Protein AF-A0A968SXQ4-F1 (afdb_monomer)

Radius of gyration: 28.43 Å; Cα contacts (8 Å, |Δi|>4): 219; chains: 1; bounding box: 57×90×74 Å

pLDDT: mean 72.19, std 20.99, range [29.75, 96.88]

Mean predicted aligned error: 17.37 Å

Solvent-accessible surface area (backbone atoms only — not comparable to full-atom values): 18140 Å² total; per-residue (Å²): 101,47,95,85,36,47,67,62,24,49,56,26,44,53,46,22,53,52,29,47,52,50,30,54,51,41,44,55,57,21,58,75,63,76,37,68,53,48,33,53,21,37,49,45,24,26,51,23,46,25,49,25,24,44,28,43,20,49,28,38,41,50,64,72,76,62,23,59,54,27,53,50,45,32,59,39,20,51,38,44,29,55,37,15,64,46,36,39,53,16,55,57,75,29,45,97,63,64,11,62,59,53,44,51,52,35,44,49,52,23,54,49,50,42,52,49,42,71,74,57,52,80,81,53,56,66,59,56,53,50,53,50,53,57,53,71,50,58,63,64,82,50,43,68,61,45,61,74,71,42,48,70,67,24,44,50,32,49,52,52,29,54,49,52,61,61,46,54,68,54,66,58,65,72,70,68,70,80,88,80,76,82,84,84,89,76,97,65,77,82,71,77,74,76,81,75,88,81,84,87,87,83,89,59,78,76,57,56,54,57,43,55,75,70,66,66,74,86,74,87,65,91,76,68,83,58,70,71,58,59,49,54,51,51,42,52,49,28,52,52,50,21,53,49,49,56,61,72,71,59,74,83,80,68,70,84,88,76,85,65,95,82,46,76,65,53,57,55,54,48,54,53,50,51,60,48,50,53,50,54,51,51,54,52,51,53,52,52,52,53,51,52,55,52,52,52,54,51,53,53,51,52,54,54,49,54,52,51,51,54,54,50,53,57,53,55,60,53,68,75,76,112

Foldseek 3Di:
DDPQLVVQLVVLVVQLVVLVVLLVVQCVLQVVVVDPLSNVLSNQQSVLSNQLSVLSNQLSVDDDPSNVVSVLSNLLSLLSNLLSLLSCCLRPQQNPHCSVVLSVVSVVLSVVLSVCCVPLPPPCVVVSLVSQLVNLCSVVVPLVSCCVRADPLLSVLSVVLSVCLVVLVVVVVVVPDPPPDDDDDDPDPVPVPPPPPPDDDDDDPPVVVVCVVSVDDPDDDSDDDDSVSVSSVSNSVSSSVSVVVRSVPDDDCPDPPPDDPDDPVVVVVVVVVVVVVVVVVVVVVVVVVVVVVVVVVVVVVVVVVVVVVVVVVVVVVVVVVD

Nearest PDB structures (foldseek):
  6yxh-assembly1_A  TM=5.611E-01  e=3.071E-02  Homo sapiens
  1jv7-assembly1_A  TM=5.352E-01  e=3.551E+00  Halobacterium salinarum
  6xl3-assembly1_A  TM=4.710E-01  e=3.714E+00  Mastigocladopsis repens
  6k6k-assembly1_A  TM=4.724E-01  e=5.315E+00  Mastigocladopsis repens

Secondary structure (DSSP, 8-state):
--TTTHHHHHHHHHHHHHHHHHHHHHHHHHHHTT-HHHHHHHHHHHHHHHHHHHHHHHHHH--THHHHHHHHHHHHHHHHHHHHHHHHIIIIISTTTTHHHHHHHHHHHHHHHHHHHHHHGGGGHHHHHHHHHHHHTGGGGGHHHHHHHS-HHHHHHHHHHHHHHHHHHHHHHTS-----------TTSSSTTSSS--S---S-HHHHHHHHHTT-----------HHHHHHHHHHHHHHHHHHHHHHT--------SS-TT-HHHHHHHHHHHHHHHHHHHHHHHHHHHHHHHHHHHHHHHHHHHHHHHHHHHHHHHHT--

Sequence (322 aa):
MIRGERLNSITHLVGASLALAGLVLLIAFSALSADGWKLGSALTYGIALVLMFLFSTLYHSFRGLTKAVFHRLDHIGIYLLIAGTYTPYCLVVLRDGSGPWIFSIVWAFAIFGITFKSIFGPRYNFVSTATYVASGWLIVFDLQTLQSRLEPLGFALLLLGGALYTMAPCSISGSDSPETTPSGISSSWQQRRLTSSRSCSSSYPELDRILESDGFMIRNKPHLENPRSSFALATGLAGCLALAACEMERPNQVGTEAELGDSPIAEETEDLREAMNDRNAQEIEEMRASAQETEEKLANLRERLARAEAASRTTSCKNVKS

Structure (mmCIF, N/CA/C/O backbone):
data_AF-A0A968SXQ4-F1
#
_entry.id   AF-A0A968SXQ4-F1
#
loop_
_atom_site.group_PDB
_atom_site.id
_atom_site.type_symbol
_atom_site.label_atom_id
_atom_site.label_alt_id
_atom_site.label_comp_id
_atom_site.label_asym_id
_atom_site.label_entity_id
_atom_site.label_seq_id
_atom_site.pdbx_PDB_ins_code
_atom_site.Cartn_x
_atom_site.Cartn_y
_atom_site.Cartn_z
_atom_site.occupancy
_atom_site.B_iso_or_equiv
_atom_site.auth_seq_id
_atom_site.auth_comp_id
_atom_site.auth_asym_id
_atom_site.auth_atom_id
_atom_site.pdbx_PDB_model_num
ATOM 1 N N . MET A 1 1 ? -18.078 -2.106 19.225 1.00 51.59 1 MET A N 1
ATOM 2 C CA . MET A 1 1 ? -18.605 -1.154 18.218 1.00 51.59 1 MET A CA 1
ATOM 3 C C . MET A 1 1 ? -19.407 -0.012 18.859 1.00 51.59 1 MET A C 1
ATOM 5 O O . MET A 1 1 ? -20.411 -0.254 19.529 1.00 51.59 1 MET A O 1
ATOM 9 N N . ILE A 1 2 ? -18.947 1.235 18.716 1.00 57.25 2 ILE A N 1
ATOM 10 C CA . ILE A 1 2 ? -19.630 2.455 19.200 1.00 57.25 2 ILE A CA 1
ATOM 11 C C . ILE A 1 2 ? -20.760 2.824 18.223 1.00 57.25 2 ILE A C 1
ATOM 13 O O . ILE A 1 2 ? -20.600 2.662 17.020 1.00 57.25 2 ILE A O 1
ATOM 17 N N . ARG A 1 3 ? -21.913 3.300 18.718 1.00 49.78 3 ARG A N 1
ATOM 18 C CA . ARG A 1 3 ? -23.128 3.546 17.906 1.00 49.78 3 ARG A CA 1
ATOM 19 C C . ARG A 1 3 ? -22.930 4.593 16.786 1.00 49.78 3 ARG A C 1
ATOM 21 O O . ARG A 1 3 ? -23.682 4.545 15.825 1.00 49.78 3 ARG A O 1
ATOM 28 N N . GLY A 1 4 ? -21.902 5.447 16.878 1.00 59.47 4 GLY A N 1
ATOM 29 C CA . GLY A 1 4 ? -21.510 6.433 15.855 1.00 59.47 4 GLY A CA 1
ATOM 30 C C . GLY A 1 4 ? -20.281 6.077 14.998 1.00 59.47 4 GLY A C 1
ATOM 31 O O . GLY A 1 4 ? -20.023 6.769 14.029 1.00 59.47 4 GLY A O 1
ATOM 32 N N . GLU A 1 5 ? -19.543 5.000 15.301 1.00 63.06 5 GLU A N 1
ATOM 33 C CA . GLU A 1 5 ? -18.359 4.567 14.515 1.00 63.06 5 GLU A CA 1
ATOM 34 C C . GLU A 1 5 ? -18.652 3.322 13.655 1.00 63.06 5 GLU A C 1
ATOM 36 O O . GLU A 1 5 ? -17.750 2.729 13.063 1.00 63.06 5 GLU A O 1
ATOM 41 N N . ARG A 1 6 ? -19.920 2.887 13.601 1.00 67.31 6 ARG A N 1
ATOM 42 C CA . ARG A 1 6 ? -20.321 1.651 12.911 1.00 67.31 6 ARG A CA 1
ATOM 43 C C . ARG A 1 6 ? -20.080 1.725 11.411 1.00 67.31 6 ARG A C 1
ATOM 45 O O . ARG A 1 6 ? -19.537 0.781 10.858 1.00 67.31 6 ARG A O 1
ATOM 52 N N . LEU A 1 7 ? -20.458 2.837 10.780 1.00 69.50 7 LEU A N 1
ATOM 53 C CA . LEU A 1 7 ? -20.288 3.015 9.339 1.00 69.50 7 LEU A CA 1
ATOM 54 C C . LEU A 1 7 ? -18.806 2.997 8.960 1.00 69.50 7 LEU A C 1
ATOM 56 O O . LEU A 1 7 ? -18.439 2.211 8.099 1.00 69.50 7 LEU A O 1
ATOM 60 N N . ASN A 1 8 ? -17.953 3.723 9.694 1.00 70.69 8 ASN A N 1
ATOM 61 C CA . ASN A 1 8 ? -16.502 3.682 9.482 1.00 70.69 8 ASN A CA 1
ATOM 62 C C . ASN A 1 8 ? -15.930 2.271 9.682 1.00 70.69 8 ASN A C 1
ATOM 64 O O . ASN A 1 8 ? -15.178 1.770 8.858 1.00 70.69 8 ASN A O 1
ATOM 68 N N . SER A 1 9 ? -16.322 1.578 10.755 1.00 72.75 9 SER A N 1
ATOM 69 C CA . SER A 1 9 ? -15.846 0.205 10.989 1.00 72.75 9 SER A CA 1
ATOM 70 C C . SER A 1 9 ? -16.237 -0.740 9.847 1.00 72.75 9 SER A C 1
ATOM 72 O O . SER A 1 9 ? -15.447 -1.594 9.465 1.00 72.75 9 SER A O 1
ATOM 74 N N . ILE A 1 10 ? -17.452 -0.597 9.304 1.00 75.62 10 ILE A N 1
ATOM 75 C CA . ILE A 1 10 ? -17.960 -1.440 8.216 1.00 75.62 10 ILE A CA 1
ATOM 76 C C . ILE A 1 10 ? -17.243 -1.118 6.903 1.00 75.62 10 ILE A C 1
ATOM 78 O O . ILE A 1 10 ? -16.809 -2.047 6.228 1.00 75.62 10 ILE A O 1
ATOM 82 N N . THR A 1 11 ? -17.078 0.159 6.544 1.00 73.75 11 THR A N 1
ATOM 83 C CA . THR A 1 11 ? -16.385 0.546 5.303 1.00 73.75 11 THR A CA 1
ATOM 84 C C . THR A 1 11 ? -14.935 0.071 5.308 1.00 73.75 11 THR A C 1
ATOM 86 O O . THR A 1 11 ? -14.479 -0.505 4.322 1.00 73.75 11 THR A O 1
ATOM 89 N N . HIS A 1 12 ? -14.234 0.211 6.435 1.00 76.12 12 HIS A N 1
ATOM 90 C CA . HIS A 1 12 ? -12.868 -0.289 6.575 1.00 76.12 12 HIS A CA 1
ATOM 91 C C . HIS A 1 12 ? -12.790 -1.820 6.600 1.00 76.12 12 HIS A C 1
ATOM 93 O O . HIS A 1 12 ? -11.868 -2.374 6.009 1.00 76.12 12 HIS A O 1
ATOM 99 N N . LEU A 1 13 ? -13.760 -2.520 7.200 1.00 82.94 13 LEU A N 1
ATOM 100 C CA . LEU A 1 13 ? -13.795 -3.988 7.196 1.00 82.94 13 LEU A CA 1
ATOM 101 C C . LEU A 1 13 ? -14.044 -4.553 5.790 1.00 82.94 13 LEU A C 1
ATOM 103 O O . LEU A 1 13 ? -13.410 -5.531 5.387 1.00 82.94 13 LEU A O 1
ATOM 107 N N . VAL A 1 14 ? -14.952 -3.931 5.032 1.00 82.06 14 VAL A N 1
ATOM 108 C CA . VAL A 1 14 ? -15.172 -4.265 3.618 1.00 82.06 14 VAL A CA 1
ATOM 109 C C . VAL A 1 14 ? -13.895 -3.993 2.823 1.00 82.06 14 VAL A C 1
ATOM 111 O O . VAL A 1 14 ? -13.454 -4.863 2.075 1.00 82.06 14 VAL A O 1
ATOM 114 N N . GLY A 1 15 ? -13.244 -2.849 3.060 1.00 79.56 15 GLY A N 1
ATOM 115 C CA . GLY A 1 15 ? -11.934 -2.528 2.490 1.00 79.56 15 GLY A CA 1
ATOM 116 C C . GLY A 1 15 ? -10.863 -3.577 2.811 1.00 79.56 15 GLY A C 1
ATOM 117 O O . GLY A 1 15 ? -10.171 -4.025 1.906 1.00 79.56 15 GLY A O 1
ATOM 118 N N . ALA A 1 16 ? -10.774 -4.044 4.061 1.00 84.56 16 ALA A N 1
ATOM 119 C CA . ALA A 1 16 ? -9.832 -5.088 4.478 1.00 84.56 16 ALA A CA 1
ATOM 120 C C . ALA A 1 16 ? -10.088 -6.417 3.756 1.00 84.56 16 ALA A C 1
ATOM 122 O O . ALA A 1 16 ? -9.149 -7.088 3.333 1.00 84.56 16 ALA A O 1
ATOM 123 N N . SER A 1 17 ? -11.361 -6.782 3.595 1.00 87.50 17 SER A N 1
ATOM 124 C CA . SER A 1 17 ? -11.764 -8.021 2.922 1.00 87.50 17 SER A CA 1
ATOM 125 C C . SER A 1 17 ? -11.421 -7.979 1.430 1.00 87.50 17 SER A C 1
ATOM 127 O O . SER A 1 17 ? -10.857 -8.933 0.896 1.00 87.50 17 SER A O 1
ATOM 129 N N . LEU A 1 18 ? -11.697 -6.849 0.769 1.00 84.44 18 LEU A N 1
ATOM 130 C CA . LEU A 1 18 ? -11.321 -6.616 -0.627 1.00 84.44 18 LEU A CA 1
ATOM 131 C C . LEU A 1 18 ? -9.799 -6.565 -0.807 1.00 84.44 18 LEU A C 1
ATOM 133 O O . LEU A 1 18 ? -9.284 -7.154 -1.751 1.00 84.44 18 LEU A O 1
ATOM 137 N N . ALA A 1 19 ? -9.073 -5.922 0.111 1.00 85.88 19 ALA A N 1
ATOM 138 C CA . ALA A 1 19 ? -7.613 -5.877 0.094 1.00 85.88 19 ALA A CA 1
ATOM 139 C C . ALA A 1 19 ? -6.998 -7.276 0.236 1.00 85.88 19 ALA A C 1
ATOM 141 O O . ALA A 1 19 ? -6.031 -7.590 -0.451 1.00 85.88 19 ALA A O 1
ATOM 142 N N . LEU A 1 20 ? -7.577 -8.134 1.082 1.00 91.44 20 LEU A N 1
ATOM 143 C CA . LEU A 1 20 ? -7.122 -9.513 1.240 1.00 91.44 20 LEU A CA 1
ATOM 144 C C . LEU A 1 20 ? -7.359 -10.330 -0.035 1.00 91.44 20 LEU A C 1
ATOM 146 O O . LEU A 1 20 ? -6.459 -11.037 -0.478 1.00 91.44 20 LEU A O 1
ATOM 150 N N . ALA A 1 21 ? -8.535 -10.195 -0.654 1.00 90.06 21 ALA A N 1
ATOM 151 C CA . ALA A 1 21 ? -8.814 -10.826 -1.942 1.00 90.06 21 ALA A CA 1
ATOM 152 C C . ALA A 1 21 ? -7.848 -10.331 -3.036 1.00 90.06 21 ALA A C 1
ATOM 154 O O . ALA A 1 21 ? -7.274 -11.139 -3.761 1.00 90.06 21 ALA A O 1
ATOM 155 N N . GLY A 1 22 ? -7.607 -9.017 -3.105 1.00 84.94 22 GLY A N 1
ATOM 156 C CA . GLY A 1 22 ? -6.645 -8.412 -4.027 1.00 84.94 22 GLY A CA 1
ATOM 157 C C . GLY A 1 22 ? -5.212 -8.904 -3.809 1.00 84.94 22 GLY A C 1
ATOM 158 O O . GLY A 1 22 ? -4.529 -9.218 -4.778 1.00 84.94 22 GLY A O 1
ATOM 159 N N . LEU A 1 23 ? -4.770 -9.048 -2.554 1.00 89.94 23 LEU A N 1
ATOM 160 C CA . LEU A 1 23 ? -3.461 -9.618 -2.217 1.00 89.94 23 LEU A CA 1
ATOM 161 C C . LEU A 1 23 ? -3.334 -11.062 -2.718 1.00 89.94 23 LEU A C 1
ATOM 163 O O . LEU A 1 23 ? -2.326 -11.399 -3.330 1.00 89.94 23 LEU A O 1
ATOM 167 N N . VAL A 1 24 ? -4.349 -11.905 -2.501 1.00 92.00 24 VAL A N 1
ATOM 168 C CA . VAL A 1 24 ? -4.339 -13.296 -2.987 1.00 92.00 24 VAL A CA 1
ATOM 169 C C . VAL A 1 24 ? -4.238 -13.344 -4.513 1.00 92.00 24 VAL A C 1
ATOM 171 O O . VAL A 1 24 ? -3.428 -14.103 -5.042 1.00 92.00 24 VAL A O 1
ATOM 174 N N . LEU A 1 25 ? -5.003 -12.506 -5.219 1.00 88.62 25 LEU A N 1
ATOM 175 C CA . LEU A 1 25 ? -4.938 -12.416 -6.680 1.00 88.62 25 LEU A CA 1
ATOM 176 C C . LEU A 1 25 ? -3.560 -11.947 -7.162 1.00 88.62 25 LEU A C 1
ATOM 178 O O . LEU A 1 25 ? -2.980 -12.566 -8.050 1.00 88.62 25 LEU A O 1
ATOM 182 N N . LEU A 1 26 ? -3.004 -10.899 -6.549 1.00 85.56 26 LEU A N 1
ATOM 183 C CA . LEU A 1 26 ? -1.675 -10.390 -6.887 1.00 85.56 26 LEU A CA 1
ATOM 184 C C . LEU A 1 26 ? -0.581 -11.440 -6.660 1.00 85.56 26 LEU A C 1
ATOM 186 O O . LEU A 1 26 ? 0.306 -11.568 -7.501 1.00 85.56 26 LEU A O 1
ATOM 190 N N . ILE A 1 27 ? -0.647 -12.207 -5.565 1.00 89.31 27 ILE A N 1
ATOM 191 C CA . ILE A 1 27 ? 0.279 -13.320 -5.310 1.00 89.31 27 ILE A CA 1
ATOM 192 C C . ILE A 1 27 ? 0.145 -14.375 -6.406 1.00 89.31 27 ILE A C 1
ATOM 194 O O . ILE A 1 27 ? 1.160 -14.792 -6.952 1.00 89.31 27 ILE A O 1
ATOM 198 N N . ALA A 1 28 ? -1.080 -14.784 -6.748 1.00 88.06 28 ALA A N 1
ATOM 199 C CA . ALA A 1 28 ? -1.313 -15.803 -7.766 1.00 88.06 28 ALA A CA 1
ATOM 200 C C . ALA A 1 28 ? -0.728 -15.387 -9.127 1.00 88.06 28 ALA A C 1
ATOM 202 O O . ALA A 1 28 ? 0.066 -16.129 -9.699 1.00 88.06 28 ALA A O 1
ATOM 203 N N . PHE A 1 29 ? -1.032 -14.178 -9.610 1.00 83.12 29 PHE A N 1
ATOM 204 C CA . PHE A 1 29 ? -0.497 -13.684 -10.886 1.00 83.12 29 PHE A CA 1
ATOM 205 C C . PHE A 1 29 ? 1.022 -13.462 -10.858 1.00 83.12 29 PHE A C 1
ATOM 207 O O . PHE A 1 29 ? 1.721 -13.780 -11.823 1.00 83.12 29 PHE A O 1
ATOM 214 N N . SER A 1 30 ? 1.559 -12.972 -9.739 1.00 84.31 30 SER A N 1
ATOM 215 C CA . SER A 1 30 ? 3.006 -12.775 -9.597 1.00 84.31 30 SER A CA 1
ATOM 216 C C . SER A 1 30 ? 3.762 -14.102 -9.548 1.00 84.31 30 SER A C 1
ATOM 218 O O . SER A 1 30 ? 4.833 -14.209 -10.137 1.00 84.31 30 SER A O 1
ATOM 220 N N . ALA A 1 31 ? 3.200 -15.121 -8.891 1.00 83.88 31 ALA A N 1
ATOM 221 C CA . ALA A 1 31 ? 3.779 -16.461 -8.836 1.00 83.88 31 ALA A CA 1
ATOM 222 C C . ALA A 1 31 ? 3.801 -17.124 -10.221 1.00 83.88 31 ALA A C 1
ATOM 224 O O . ALA A 1 31 ? 4.800 -17.738 -10.584 1.00 83.88 31 ALA A O 1
ATOM 225 N N . LEU A 1 32 ? 2.752 -16.929 -11.029 1.00 84.94 32 LEU A N 1
ATOM 226 C CA . LEU A 1 32 ? 2.705 -17.411 -12.415 1.00 84.94 32 LEU A CA 1
ATOM 227 C C . LEU A 1 32 ? 3.749 -16.742 -13.322 1.00 84.94 32 LEU A C 1
ATOM 229 O O . LEU A 1 32 ? 4.172 -17.337 -14.306 1.00 84.94 32 LEU A O 1
ATOM 233 N N . SER A 1 33 ? 4.183 -15.523 -12.992 1.00 78.94 33 SER A N 1
ATOM 234 C CA . SER A 1 33 ? 5.215 -14.806 -13.752 1.00 78.94 33 SER A CA 1
ATOM 235 C C . SER A 1 33 ? 6.644 -15.313 -13.499 1.00 78.94 33 SER A C 1
ATOM 237 O O . SER A 1 33 ? 7.552 -14.850 -14.183 1.00 78.94 33 SER A O 1
ATOM 239 N N . ALA A 1 34 ? 6.864 -16.179 -12.497 1.00 81.19 34 ALA A N 1
ATOM 240 C CA . ALA A 1 34 ? 8.186 -16.647 -12.050 1.00 81.19 34 ALA A CA 1
ATOM 241 C C . ALA A 1 34 ? 9.221 -15.525 -11.770 1.00 81.19 34 ALA A C 1
ATOM 243 O O . ALA A 1 34 ? 10.428 -15.752 -11.816 1.00 81.19 34 ALA A O 1
ATOM 244 N N . ASP A 1 35 ? 8.759 -14.310 -11.448 1.00 84.19 35 ASP A N 1
ATOM 245 C CA . ASP A 1 35 ? 9.610 -13.147 -11.169 1.00 84.19 35 ASP A CA 1
ATOM 246 C C . ASP A 1 35 ? 9.543 -12.776 -9.679 1.00 84.19 35 ASP A C 1
ATOM 248 O O . ASP A 1 35 ? 8.528 -12.279 -9.174 1.00 84.19 35 ASP A O 1
ATOM 252 N N . GLY A 1 36 ? 10.654 -12.991 -8.968 1.00 89.19 36 GLY A N 1
ATOM 253 C CA . GLY A 1 36 ? 10.775 -12.689 -7.541 1.00 89.19 36 GLY A CA 1
ATOM 254 C C . GLY A 1 36 ? 10.568 -11.209 -7.198 1.00 89.19 36 GLY A C 1
ATOM 255 O O . GLY A 1 36 ? 10.060 -10.904 -6.117 1.00 89.19 36 GLY A O 1
ATOM 256 N N . TRP A 1 37 ? 10.881 -10.281 -8.111 1.00 89.69 37 TRP A N 1
ATOM 257 C CA . TRP A 1 37 ? 10.653 -8.848 -7.898 1.00 89.69 37 TRP A CA 1
ATOM 258 C C . TRP A 1 37 ? 9.171 -8.501 -7.941 1.00 89.69 37 TRP A C 1
ATOM 260 O O . TRP A 1 37 ? 8.695 -7.733 -7.096 1.00 89.69 37 TRP A O 1
ATOM 270 N N . LYS A 1 38 ? 8.426 -9.097 -8.882 1.00 87.94 38 LYS A N 1
ATOM 271 C CA . LYS A 1 38 ? 6.967 -8.957 -8.938 1.00 87.94 38 LYS A CA 1
ATOM 272 C C . LYS A 1 38 ? 6.325 -9.516 -7.674 1.00 87.94 38 LYS A C 1
ATOM 274 O O . LYS A 1 38 ? 5.544 -8.813 -7.036 1.00 87.94 38 LYS A O 1
ATOM 279 N N . LEU A 1 39 ? 6.713 -10.726 -7.261 1.00 90.75 39 LEU A N 1
ATOM 280 C CA . LEU A 1 39 ? 6.172 -11.365 -6.060 1.00 90.75 39 LEU A CA 1
ATOM 281 C C . LEU A 1 39 ? 6.474 -10.555 -4.792 1.00 90.75 39 LEU A C 1
ATOM 283 O O . LEU A 1 39 ? 5.564 -10.268 -4.013 1.00 90.75 39 LEU A O 1
ATOM 287 N N . GLY A 1 40 ? 7.726 -10.133 -4.599 1.00 92.94 40 GLY A N 1
ATOM 288 C CA . GLY A 1 40 ? 8.120 -9.318 -3.449 1.00 92.94 40 GLY A CA 1
ATOM 289 C C . GLY A 1 40 ? 7.377 -7.981 -3.396 1.00 92.94 40 GLY A C 1
ATOM 290 O O . GLY A 1 40 ? 6.914 -7.558 -2.332 1.00 92.94 40 GLY A O 1
ATOM 291 N N . SER A 1 41 ? 7.186 -7.343 -4.551 1.00 91.81 41 SER A N 1
ATOM 292 C CA . SER A 1 41 ? 6.445 -6.084 -4.653 1.00 91.81 41 SER A CA 1
ATOM 293 C C . SER A 1 41 ? 4.953 -6.253 -4.376 1.00 91.81 41 SER A C 1
ATOM 295 O O . SER A 1 41 ? 4.377 -5.459 -3.630 1.00 91.81 41 SER A O 1
ATOM 297 N N . ALA A 1 42 ? 4.338 -7.305 -4.923 1.00 89.25 42 ALA A N 1
ATOM 298 C CA . ALA A 1 42 ? 2.942 -7.664 -4.693 1.00 89.25 42 ALA A CA 1
ATOM 299 C C . ALA A 1 42 ? 2.659 -7.947 -3.212 1.00 89.25 42 ALA A C 1
ATOM 301 O O . ALA A 1 42 ? 1.700 -7.409 -2.653 1.00 89.25 42 ALA A O 1
ATOM 302 N N . LEU A 1 43 ? 3.522 -8.735 -2.561 1.00 94.44 43 LEU A N 1
ATOM 303 C CA . LEU A 1 43 ? 3.433 -9.023 -1.129 1.00 94.44 43 LEU A CA 1
ATOM 304 C C . LEU A 1 43 ? 3.539 -7.744 -0.302 1.00 94.44 43 LEU A C 1
ATOM 306 O O . LEU A 1 43 ? 2.691 -7.487 0.549 1.00 94.44 43 LEU A O 1
ATOM 310 N N . THR A 1 44 ? 4.547 -6.917 -0.581 1.00 95.56 44 THR A N 1
ATOM 311 C CA . THR A 1 44 ? 4.785 -5.669 0.154 1.00 95.56 44 THR A CA 1
ATOM 312 C C . THR A 1 44 ? 3.586 -4.727 0.057 1.00 95.56 44 THR A C 1
ATOM 314 O O . THR A 1 44 ? 3.093 -4.243 1.078 1.00 95.56 44 THR A O 1
ATOM 317 N N . TYR A 1 45 ? 3.076 -4.504 -1.157 1.00 92.25 45 TYR A N 1
ATOM 318 C CA . TYR A 1 45 ? 1.915 -3.652 -1.386 1.00 92.25 45 TYR A CA 1
ATOM 319 C C . TYR A 1 45 ? 0.648 -4.212 -0.726 1.00 92.25 45 TYR A C 1
ATOM 321 O O . TYR A 1 45 ? -0.008 -3.514 0.052 1.00 92.25 45 TYR A O 1
ATOM 329 N N . GLY A 1 46 ? 0.308 -5.475 -0.997 1.00 90.25 46 GLY A N 1
ATOM 330 C CA . GLY A 1 46 ? -0.948 -6.046 -0.523 1.00 90.25 46 GLY A CA 1
ATOM 331 C C . GLY A 1 46 ? -0.973 -6.256 0.994 1.00 90.25 46 GLY A C 1
ATOM 332 O O . GLY A 1 46 ? -1.994 -5.978 1.621 1.00 90.25 46 GLY A O 1
ATOM 333 N N . ILE A 1 47 ? 0.147 -6.640 1.624 1.00 94.94 47 ILE A N 1
ATOM 334 C CA . ILE A 1 47 ? 0.241 -6.720 3.092 1.00 94.94 47 ILE A CA 1
ATOM 335 C C . ILE A 1 47 ? 0.062 -5.330 3.711 1.00 94.94 47 ILE A C 1
ATOM 337 O O . ILE A 1 47 ? -0.708 -5.188 4.662 1.00 94.94 47 ILE A O 1
ATOM 341 N N . ALA A 1 48 ? 0.717 -4.295 3.173 1.00 93.31 48 ALA A N 1
ATOM 342 C CA . ALA A 1 48 ? 0.559 -2.931 3.674 1.00 93.31 48 ALA A CA 1
ATOM 343 C C . ALA A 1 48 ? -0.900 -2.447 3.576 1.00 93.31 48 ALA A C 1
ATOM 345 O O . ALA A 1 48 ? -1.420 -1.857 4.526 1.00 93.31 48 ALA A O 1
ATOM 346 N N . LEU A 1 49 ? -1.581 -2.752 2.466 1.00 89.56 49 LEU A N 1
ATOM 347 C CA . LEU A 1 49 ? -2.988 -2.411 2.255 1.00 89.56 49 LEU A CA 1
ATOM 348 C C . LEU A 1 49 ? -3.918 -3.134 3.240 1.00 89.56 49 LEU A C 1
ATOM 350 O O . LEU A 1 49 ? -4.763 -2.493 3.869 1.00 89.56 49 LEU A O 1
ATOM 354 N N . VAL A 1 50 ? -3.736 -4.447 3.425 1.00 91.75 50 VAL A N 1
ATOM 355 C CA . VAL A 1 50 ? -4.507 -5.242 4.395 1.00 91.75 50 VAL A CA 1
ATOM 356 C C . VAL A 1 50 ? -4.297 -4.719 5.814 1.00 91.75 50 VAL A C 1
ATOM 358 O O . VAL A 1 50 ? -5.273 -4.502 6.532 1.00 91.75 50 VAL A O 1
ATOM 361 N N . LEU A 1 51 ? -3.046 -4.477 6.220 1.00 91.19 51 LEU A N 1
ATOM 362 C CA . LEU A 1 51 ? -2.728 -3.973 7.557 1.00 91.19 51 LEU A CA 1
ATOM 363 C C . LEU A 1 51 ? -3.338 -2.594 7.812 1.00 91.19 51 LEU A C 1
ATOM 365 O O . LEU A 1 51 ? -3.889 -2.380 8.888 1.00 91.19 51 LEU A O 1
ATOM 369 N N . MET A 1 52 ? -3.298 -1.684 6.833 1.00 89.62 52 MET A N 1
ATOM 370 C CA . MET A 1 52 ? -3.903 -0.354 6.957 1.00 89.62 52 MET A CA 1
ATOM 371 C C . MET A 1 52 ? -5.404 -0.458 7.262 1.00 89.62 52 MET A C 1
ATOM 373 O O . MET A 1 52 ? -5.871 0.068 8.276 1.00 89.62 52 MET A O 1
ATOM 377 N N . PHE A 1 53 ? -6.156 -1.213 6.452 1.00 85.19 53 PHE A N 1
ATOM 378 C CA . PHE A 1 53 ? -7.593 -1.387 6.678 1.00 85.19 53 PHE A CA 1
ATOM 379 C C . PHE A 1 53 ? -7.911 -2.164 7.956 1.00 85.19 53 PHE A C 1
ATOM 381 O O . PHE A 1 53 ? -8.885 -1.848 8.648 1.00 85.19 53 PHE A O 1
ATOM 388 N N . LEU A 1 54 ? -7.091 -3.158 8.300 1.00 88.06 54 LEU A N 1
ATOM 389 C CA . LEU A 1 54 ? -7.252 -3.929 9.524 1.00 88.06 54 LEU A CA 1
ATOM 390 C C . LEU A 1 54 ? -7.053 -3.046 10.760 1.00 88.06 54 LEU A C 1
ATOM 392 O O . LEU A 1 54 ? -7.914 -3.032 11.638 1.00 88.06 54 LEU A O 1
ATOM 396 N N . PHE A 1 55 ? -5.971 -2.268 10.826 1.00 88.25 55 PHE A N 1
ATOM 397 C CA . PHE A 1 55 ? -5.716 -1.359 11.946 1.00 88.25 55 PHE A CA 1
ATOM 398 C C . PHE A 1 55 ? -6.828 -0.322 12.098 1.00 88.25 55 PHE A C 1
ATOM 400 O O . PHE A 1 55 ? -7.284 -0.096 13.222 1.00 88.25 55 PHE A O 1
ATOM 407 N N . SER A 1 56 ? -7.339 0.210 10.988 1.00 83.50 56 SER A N 1
ATOM 408 C CA . SER A 1 56 ? -8.462 1.150 11.003 1.00 83.50 56 SER A CA 1
ATOM 409 C C . SER A 1 56 ? -9.757 0.522 11.519 1.00 83.50 56 SER A C 1
ATOM 411 O O . SER A 1 56 ? -10.444 1.069 12.389 1.00 83.50 56 SER A O 1
ATOM 413 N N . THR A 1 57 ? -10.050 -0.701 11.070 1.00 82.62 57 THR A N 1
ATOM 414 C CA . THR A 1 57 ? -11.205 -1.473 11.542 1.00 82.62 57 THR A CA 1
ATOM 415 C C . THR A 1 57 ? -11.114 -1.742 13.044 1.00 82.62 57 THR A C 1
ATOM 417 O O . THR A 1 57 ? -12.090 -1.549 13.776 1.00 82.62 57 THR A O 1
ATOM 420 N N . LEU A 1 58 ? -9.943 -2.165 13.531 1.00 84.50 58 LEU A N 1
ATOM 421 C CA . LEU A 1 58 ? -9.721 -2.467 14.946 1.00 84.50 58 LEU A CA 1
ATOM 422 C C . LEU A 1 58 ? -9.791 -1.196 15.805 1.00 84.50 58 LEU A C 1
ATOM 424 O O . LEU A 1 58 ? -10.418 -1.216 16.869 1.00 84.50 58 LEU A O 1
ATOM 428 N N . TYR A 1 59 ? -9.249 -0.074 15.324 1.00 80.81 59 TYR A N 1
ATOM 429 C CA . TYR A 1 59 ? -9.327 1.224 15.998 1.00 80.81 59 TYR A CA 1
ATOM 430 C C . TYR A 1 59 ? -10.775 1.665 16.265 1.00 80.81 59 TYR A C 1
ATOM 432 O O . TYR A 1 59 ? -11.100 2.071 17.386 1.00 80.81 59 TYR A O 1
ATOM 440 N N . HIS A 1 60 ? -11.660 1.525 15.277 1.00 78.44 60 HIS A N 1
ATOM 441 C CA . HIS A 1 60 ? -13.079 1.876 15.415 1.00 78.44 60 HIS A CA 1
ATOM 442 C C . HIS A 1 60 ? -13.929 0.794 16.116 1.00 78.44 60 HIS A C 1
ATOM 444 O O . HIS A 1 60 ? -15.054 1.042 16.571 1.00 78.44 60 HIS A O 1
ATOM 450 N N . SER A 1 61 ? -13.389 -0.417 16.268 1.00 77.25 61 SER A N 1
ATOM 451 C CA . SER A 1 61 ? -14.088 -1.535 16.907 1.00 77.25 61 SER A CA 1
ATOM 452 C C . SER A 1 61 ? -13.882 -1.598 18.424 1.00 77.25 61 SER A C 1
ATOM 454 O O . SER A 1 61 ? -14.844 -1.902 19.153 1.00 77.25 61 SER A O 1
ATOM 456 N N . PHE A 1 62 ? -12.667 -1.293 18.900 1.00 79.62 62 PHE A N 1
ATOM 457 C CA . PHE A 1 62 ? -12.252 -1.418 20.304 1.00 79.62 62 PHE A CA 1
ATOM 458 C C . PHE A 1 62 ? -12.529 -0.173 21.172 1.00 79.62 62 PHE A C 1
ATOM 460 O O . PHE A 1 62 ? -12.884 0.904 20.696 1.00 79.62 62 PHE A O 1
ATOM 467 N N . ARG A 1 63 ? -12.409 -0.340 22.498 1.00 76.94 63 ARG A N 1
ATOM 468 C CA . ARG A 1 63 ? -12.615 0.698 23.530 1.00 76.94 63 ARG A CA 1
ATOM 469 C C . ARG A 1 63 ? -11.475 0.674 24.556 1.00 76.94 63 ARG A C 1
ATOM 471 O O . ARG A 1 63 ? -10.724 -0.294 24.617 1.00 76.94 63 ARG A O 1
ATOM 478 N N . GLY A 1 64 ? -11.380 1.718 25.383 1.00 76.94 64 GLY A N 1
ATOM 479 C CA . GLY A 1 64 ? -10.427 1.785 26.499 1.00 76.94 64 GLY A CA 1
ATOM 480 C C . GLY A 1 64 ? -8.965 1.862 26.049 1.00 76.94 64 GLY A C 1
ATOM 481 O O . GLY A 1 64 ? -8.671 2.399 24.982 1.00 76.94 64 GLY A O 1
ATOM 482 N N . LEU A 1 65 ? -8.052 1.308 26.852 1.00 74.50 65 LEU A N 1
ATOM 483 C CA . LEU A 1 65 ? -6.598 1.354 26.621 1.00 74.50 65 LEU A CA 1
ATOM 484 C C . LEU A 1 65 ? -6.188 0.752 25.266 1.00 74.50 65 LEU A C 1
ATOM 486 O O . LEU A 1 65 ? -5.311 1.276 24.583 1.00 74.50 65 LEU A O 1
ATOM 490 N N . THR A 1 66 ? -6.885 -0.293 24.819 1.00 81.12 66 THR A N 1
ATOM 491 C CA . THR A 1 66 ? -6.649 -0.945 23.525 1.00 81.12 66 THR A CA 1
ATOM 492 C C . THR A 1 66 ? -6.898 -0.001 22.341 1.00 81.12 66 THR A C 1
ATOM 494 O O . THR A 1 66 ? -6.192 -0.075 21.336 1.00 81.12 66 THR A O 1
ATOM 497 N N . LYS A 1 67 ? -7.837 0.951 22.464 1.00 80.25 67 LYS A N 1
ATOM 498 C CA . LYS A 1 67 ? -8.099 1.954 21.415 1.00 80.25 67 LYS A CA 1
ATOM 499 C C . LYS A 1 67 ? -6.900 2.884 21.210 1.00 80.25 67 LYS A C 1
ATOM 501 O O . LYS A 1 67 ? -6.642 3.281 20.079 1.00 80.25 67 LYS A O 1
ATOM 506 N N . ALA A 1 68 ? -6.143 3.199 22.263 1.00 78.38 68 ALA A N 1
ATOM 507 C CA . ALA A 1 68 ? -4.965 4.061 22.156 1.00 78.38 68 ALA A CA 1
ATOM 508 C C . ALA A 1 68 ? -3.835 3.405 21.343 1.00 78.38 68 ALA A C 1
ATOM 510 O O . ALA A 1 68 ? -3.177 4.084 20.555 1.00 78.38 68 ALA A O 1
ATOM 511 N N . VAL A 1 69 ? -3.653 2.086 21.479 1.00 83.62 69 VAL A N 1
ATOM 512 C CA . VAL A 1 69 ? -2.677 1.319 20.687 1.00 83.62 69 VAL A CA 1
ATOM 513 C C . VAL A 1 69 ? -3.081 1.304 19.214 1.00 83.62 69 VAL A C 1
ATOM 515 O O . VAL A 1 69 ? -2.300 1.721 18.359 1.00 83.62 69 VAL A O 1
ATOM 518 N N . PHE A 1 70 ? -4.324 0.916 18.910 1.00 83.81 70 PHE A N 1
ATOM 519 C CA . PHE A 1 70 ? -4.800 0.873 17.524 1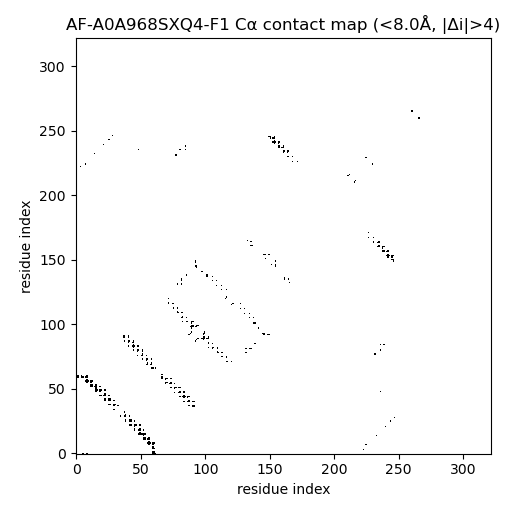.00 83.81 70 PHE A CA 1
ATOM 520 C C . PHE A 1 70 ? -4.882 2.254 16.872 1.00 83.81 70 PHE A C 1
ATOM 522 O O . PHE A 1 70 ? -4.657 2.363 15.677 1.00 83.81 70 PHE A O 1
ATOM 529 N N . HIS A 1 71 ? -5.087 3.323 17.642 1.00 83.31 71 HIS A N 1
ATOM 530 C CA . HIS A 1 71 ? -4.999 4.692 17.134 1.00 83.31 71 HIS A CA 1
ATOM 531 C C . HIS A 1 71 ? -3.588 5.068 16.652 1.00 83.31 71 HIS A C 1
ATOM 533 O O . HIS A 1 71 ? -3.438 5.863 15.724 1.00 83.31 71 HIS A O 1
ATOM 539 N N . ARG A 1 72 ? -2.533 4.536 17.286 1.00 82.31 72 ARG A N 1
ATOM 540 C CA . ARG A 1 72 ? -1.161 4.719 16.786 1.00 82.31 72 ARG A CA 1
ATOM 541 C C . ARG A 1 72 ? -0.908 3.846 15.561 1.00 82.31 72 ARG A C 1
ATOM 543 O O . ARG A 1 72 ? -0.343 4.344 14.593 1.00 82.31 72 ARG A O 1
ATOM 550 N N . LEU A 1 73 ? -1.351 2.587 15.592 1.00 85.62 73 LEU A N 1
ATOM 551 C CA . LEU A 1 73 ? -1.188 1.654 14.472 1.00 85.62 73 LEU A CA 1
ATOM 552 C C . LEU A 1 73 ? -1.919 2.120 13.208 1.00 85.62 73 LEU A C 1
ATOM 554 O O . LEU A 1 73 ? -1.347 2.036 12.131 1.00 85.62 73 LEU A O 1
ATOM 558 N N . ASP A 1 74 ? -3.122 2.682 13.332 1.00 84.44 74 ASP A N 1
ATOM 559 C CA . ASP A 1 74 ? -3.886 3.262 12.218 1.00 84.44 74 ASP A CA 1
ATOM 560 C C . ASP A 1 74 ? -3.111 4.406 11.536 1.00 84.44 74 ASP A C 1
ATOM 562 O O . ASP A 1 74 ? -2.973 4.440 10.315 1.00 84.44 74 ASP A O 1
ATOM 566 N N . HIS A 1 75 ? -2.469 5.280 12.320 1.00 82.06 75 HIS A N 1
ATOM 567 C CA . HIS A 1 75 ? -1.614 6.336 11.770 1.00 82.06 75 HIS A CA 1
ATOM 568 C C . HIS A 1 75 ? -0.317 5.813 11.141 1.00 82.06 75 HIS A C 1
ATOM 570 O O . HIS A 1 75 ? 0.117 6.327 10.113 1.00 82.06 75 HIS A O 1
ATOM 576 N N . ILE A 1 76 ? 0.316 4.813 11.756 1.00 88.06 76 ILE A N 1
ATOM 577 C CA . ILE A 1 76 ? 1.514 4.153 11.214 1.00 88.06 76 ILE A CA 1
ATOM 578 C C . ILE A 1 76 ? 1.180 3.429 9.903 1.00 88.06 76 ILE A C 1
ATOM 580 O O . ILE A 1 76 ? 1.975 3.459 8.965 1.00 88.06 76 ILE A O 1
ATOM 584 N N . GLY A 1 77 ? -0.019 2.849 9.811 1.00 86.94 77 GLY A N 1
ATOM 585 C CA . GLY A 1 77 ? -0.522 2.153 8.631 1.00 86.94 77 GLY A CA 1
ATOM 586 C C . GLY A 1 77 ? -0.527 3.020 7.374 1.00 86.94 77 GLY A C 1
ATOM 587 O O . GLY A 1 77 ? -0.251 2.508 6.295 1.00 86.94 77 GLY A O 1
ATOM 588 N N . ILE A 1 78 ? -0.742 4.334 7.498 1.00 86.62 78 ILE A N 1
ATOM 589 C CA . ILE A 1 78 ? -0.687 5.260 6.355 1.00 86.62 78 ILE A CA 1
ATOM 590 C C . ILE A 1 78 ? 0.735 5.349 5.783 1.00 86.62 78 ILE A C 1
ATOM 592 O O . ILE A 1 78 ? 0.905 5.268 4.569 1.00 86.62 78 ILE A O 1
ATOM 596 N N . TYR A 1 79 ? 1.766 5.462 6.629 1.00 88.94 79 TYR A N 1
ATOM 597 C CA . TYR A 1 79 ? 3.160 5.474 6.162 1.00 88.94 79 TYR A CA 1
ATOM 598 C C . TYR A 1 79 ? 3.546 4.160 5.480 1.00 88.94 79 TYR A C 1
ATOM 600 O O . TYR A 1 79 ? 4.191 4.181 4.432 1.00 88.94 79 TYR A O 1
ATOM 608 N N . LEU A 1 80 ? 3.125 3.029 6.056 1.00 91.75 80 LEU A N 1
ATOM 609 C CA . LEU A 1 80 ? 3.348 1.710 5.462 1.00 91.75 80 LEU A CA 1
ATOM 610 C C . LEU A 1 80 ? 2.649 1.580 4.110 1.00 91.75 80 LEU A C 1
ATOM 612 O O . LEU A 1 80 ? 3.250 1.076 3.167 1.00 91.75 80 LEU A O 1
ATOM 616 N N . LEU A 1 81 ? 1.410 2.062 3.993 1.00 89.75 81 LEU A N 1
ATOM 617 C CA . LEU A 1 81 ? 0.670 2.017 2.739 1.00 89.75 81 LEU A CA 1
ATOM 618 C C . LEU A 1 81 ? 1.324 2.882 1.658 1.00 89.75 81 LEU A C 1
ATOM 620 O O . LEU A 1 81 ? 1.461 2.416 0.532 1.00 89.75 81 LEU A O 1
ATOM 624 N N . ILE A 1 82 ? 1.774 4.098 1.985 1.00 89.69 82 ILE A N 1
ATOM 625 C CA . ILE A 1 82 ? 2.483 4.954 1.021 1.00 89.69 82 ILE A CA 1
ATOM 626 C C . ILE A 1 82 ? 3.730 4.223 0.500 1.00 89.69 82 ILE A C 1
ATOM 628 O O . ILE A 1 82 ? 3.872 4.049 -0.709 1.00 89.69 82 ILE A O 1
ATOM 632 N N . ALA A 1 83 ? 4.582 3.695 1.382 1.00 93.38 83 ALA A N 1
ATOM 633 C CA . ALA A 1 83 ? 5.760 2.936 0.955 1.00 93.38 83 ALA A CA 1
ATOM 634 C C . ALA A 1 83 ? 5.406 1.665 0.161 1.00 93.38 83 ALA A C 1
ATOM 636 O O . ALA A 1 83 ? 6.019 1.369 -0.870 1.00 93.38 83 ALA A O 1
ATOM 637 N N . GLY A 1 84 ? 4.370 0.943 0.591 1.00 92.00 84 GLY A N 1
ATOM 638 C CA . GLY A 1 84 ? 3.854 -0.235 -0.097 1.00 92.00 84 GLY A CA 1
ATOM 639 C C . GLY A 1 84 ? 3.376 0.074 -1.515 1.00 92.00 84 GLY A C 1
ATOM 640 O O . GLY A 1 84 ? 3.732 -0.649 -2.438 1.00 92.00 84 GLY A O 1
ATOM 641 N N . THR A 1 85 ? 2.641 1.174 -1.718 1.00 89.69 85 THR A N 1
ATOM 642 C CA . THR A 1 85 ? 2.141 1.586 -3.046 1.00 89.69 85 THR A CA 1
ATOM 643 C C . THR A 1 85 ? 3.257 1.955 -4.017 1.00 89.69 85 THR A C 1
ATOM 645 O O . THR A 1 85 ? 3.121 1.704 -5.207 1.00 89.69 85 THR A O 1
ATOM 648 N N . TYR A 1 86 ? 4.376 2.492 -3.525 1.00 90.38 86 TYR A N 1
ATOM 649 C CA . TYR A 1 86 ? 5.536 2.850 -4.348 1.00 90.38 86 TYR A CA 1
ATOM 650 C C . TYR A 1 86 ? 6.383 1.646 -4.764 1.00 90.38 86 TYR A C 1
ATOM 652 O O . TYR A 1 86 ? 7.016 1.670 -5.819 1.00 90.38 86 TYR A O 1
ATOM 660 N N . THR A 1 87 ? 6.401 0.596 -3.942 1.00 92.88 87 THR A N 1
ATOM 661 C CA . THR A 1 87 ? 7.272 -0.571 -4.123 1.00 92.88 87 THR A CA 1
ATOM 662 C C . THR A 1 87 ? 7.135 -1.228 -5.509 1.00 92.88 87 THR A C 1
ATOM 664 O O . THR A 1 87 ? 8.167 -1.364 -6.167 1.00 92.88 87 THR A O 1
ATOM 667 N N . PRO A 1 88 ? 5.934 -1.566 -6.027 1.00 89.94 88 PRO A N 1
ATOM 668 C CA . PRO A 1 88 ? 5.813 -2.165 -7.360 1.00 89.94 88 PRO A CA 1
ATOM 669 C C . PRO A 1 88 ? 6.249 -1.227 -8.492 1.00 89.94 88 PRO A C 1
ATOM 671 O O . PRO A 1 88 ? 6.920 -1.672 -9.420 1.00 89.94 88 PRO A O 1
ATOM 674 N N . TYR A 1 89 ? 5.970 0.077 -8.408 1.00 89.31 89 TYR A N 1
ATOM 675 C CA . TYR A 1 89 ? 6.463 1.027 -9.414 1.00 89.31 89 TYR A CA 1
ATOM 676 C C . TYR A 1 89 ? 7.992 1.100 -9.421 1.00 89.31 89 TYR A C 1
ATOM 678 O O . TYR A 1 89 ? 8.609 1.119 -10.484 1.00 89.31 89 TYR A O 1
ATOM 686 N N . CYS A 1 90 ? 8.617 1.093 -8.245 1.00 91.81 90 CYS A N 1
ATOM 687 C CA . CYS A 1 90 ? 10.064 1.228 -8.133 1.00 91.81 90 CYS A CA 1
ATOM 688 C C . CYS A 1 90 ? 10.816 -0.055 -8.507 1.00 91.81 90 CYS A C 1
ATOM 690 O O . CYS A 1 90 ? 11.828 0.015 -9.197 1.00 91.81 90 CYS A O 1
ATOM 692 N N . LEU A 1 91 ? 10.341 -1.215 -8.044 1.00 90.62 91 LEU A N 1
ATOM 693 C CA . LEU A 1 91 ? 11.057 -2.487 -8.182 1.00 90.62 91 LEU A CA 1
ATOM 694 C C . LEU A 1 91 ? 10.683 -3.275 -9.442 1.00 90.62 91 LEU A C 1
ATOM 696 O O . LEU A 1 91 ? 11.447 -4.151 -9.837 1.00 90.62 91 LEU A O 1
ATOM 700 N N . VAL A 1 92 ? 9.542 -2.979 -10.075 1.00 89.50 92 VAL A N 1
ATOM 701 C CA . VAL A 1 92 ? 9.106 -3.656 -11.309 1.00 89.50 92 VAL A CA 1
ATOM 702 C C . VAL A 1 92 ? 9.212 -2.723 -12.513 1.00 89.50 92 VAL A C 1
ATOM 704 O O . VAL A 1 92 ? 9.862 -3.064 -13.495 1.00 89.50 92 VAL A O 1
ATOM 707 N N . VAL A 1 93 ? 8.615 -1.528 -12.451 1.00 87.38 93 VAL A N 1
ATOM 708 C CA . VAL A 1 93 ? 8.518 -0.636 -13.625 1.00 87.38 93 VAL A CA 1
ATOM 709 C C . VAL A 1 93 ? 9.808 0.161 -13.845 1.00 87.38 93 VAL A C 1
ATOM 711 O O . VAL A 1 93 ? 10.330 0.226 -14.961 1.00 87.38 93 VAL A O 1
ATOM 714 N N . LEU A 1 94 ? 10.348 0.745 -12.773 1.00 88.94 94 LEU A N 1
ATOM 715 C CA . LEU A 1 94 ? 11.525 1.624 -12.787 1.00 88.94 94 LEU A CA 1
ATOM 716 C C . LEU A 1 94 ? 12.815 0.931 -12.328 1.00 88.94 94 LEU A C 1
ATOM 718 O O . LEU A 1 94 ? 13.787 1.609 -11.988 1.00 88.94 94 LEU A O 1
ATOM 722 N N . ARG A 1 95 ? 12.828 -0.408 -12.321 1.00 87.88 95 ARG A N 1
ATOM 723 C CA . ARG A 1 95 ? 13.895 -1.225 -11.726 1.00 87.88 95 ARG A CA 1
ATOM 724 C C . ARG A 1 95 ? 15.295 -0.824 -12.190 1.00 87.88 95 ARG A C 1
ATOM 726 O O . ARG A 1 95 ? 16.176 -0.620 -11.363 1.00 87.88 95 ARG A O 1
ATOM 733 N N . ASP A 1 96 ? 15.467 -0.664 -13.498 1.00 86.19 96 ASP A N 1
ATOM 734 C CA . ASP A 1 96 ? 16.775 -0.436 -14.125 1.00 86.19 96 ASP A CA 1
ATOM 735 C C . ASP A 1 96 ? 17.126 1.064 -14.263 1.00 86.19 96 ASP A C 1
ATOM 737 O O . ASP A 1 96 ? 18.048 1.428 -14.988 1.00 86.19 96 ASP A O 1
ATOM 741 N N . GLY A 1 97 ? 16.367 1.950 -13.606 1.00 89.06 97 GLY A N 1
ATOM 742 C CA . GLY A 1 97 ? 16.513 3.405 -13.691 1.00 89.06 97 GLY A CA 1
ATOM 743 C C . GLY A 1 97 ? 16.522 4.080 -12.320 1.00 89.06 97 GLY A C 1
ATOM 744 O O . GLY A 1 97 ? 17.344 3.776 -11.457 1.00 89.06 97 GLY A O 1
ATOM 745 N N . SER A 1 98 ? 15.604 5.026 -12.106 1.00 91.31 98 SER A N 1
ATOM 746 C CA . SER A 1 98 ? 15.502 5.780 -10.846 1.00 91.31 98 SER A CA 1
ATOM 747 C C . SER A 1 98 ? 14.844 4.997 -9.696 1.00 91.31 98 SER A C 1
ATOM 749 O O . SER A 1 98 ? 14.884 5.442 -8.545 1.00 91.31 98 SER A O 1
ATOM 751 N N . GLY A 1 99 ? 14.258 3.826 -9.977 1.00 91.62 99 GLY A N 1
ATOM 752 C CA . GLY A 1 99 ? 13.444 3.045 -9.044 1.00 91.62 99 GLY A CA 1
ATOM 753 C C . GLY A 1 99 ? 14.110 2.774 -7.691 1.00 91.62 99 GLY A C 1
ATOM 754 O O . GLY A 1 99 ? 13.519 3.128 -6.669 1.00 91.62 99 GLY A O 1
ATOM 755 N N . PRO A 1 100 ? 15.340 2.227 -7.629 1.00 93.88 100 PRO A N 1
ATOM 756 C CA . PRO A 1 100 ? 16.029 1.969 -6.361 1.00 93.88 100 PRO A CA 1
ATOM 757 C C . PRO A 1 100 ? 16.253 3.226 -5.503 1.00 93.88 100 PRO A C 1
ATOM 759 O O . PRO A 1 100 ? 16.165 3.167 -4.271 1.00 93.88 100 PRO A O 1
ATOM 76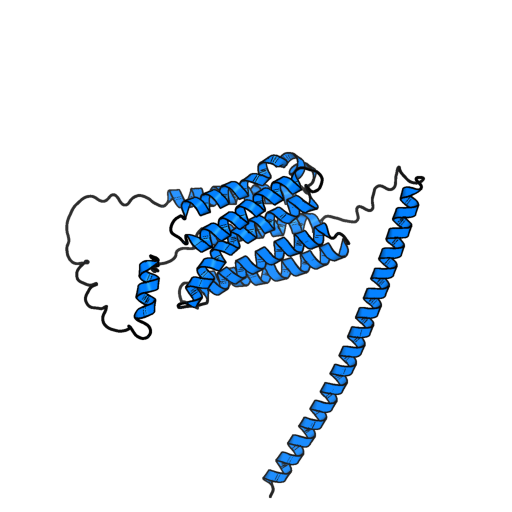2 N N . TRP A 1 101 ? 16.495 4.379 -6.136 1.00 95.06 101 TRP A N 1
ATOM 763 C CA . TRP A 1 101 ? 16.659 5.658 -5.440 1.00 95.06 101 TRP A CA 1
ATOM 764 C C . TRP A 1 101 ? 15.339 6.152 -4.854 1.00 95.06 101 TRP A C 1
ATOM 766 O O . TRP A 1 101 ? 15.277 6.459 -3.662 1.00 95.06 101 TRP A O 1
ATOM 776 N N . ILE A 1 102 ? 14.273 6.175 -5.661 1.00 93.62 102 ILE A N 1
ATOM 777 C CA . ILE A 1 102 ? 12.937 6.586 -5.209 1.00 93.62 102 ILE A CA 1
ATOM 778 C C . ILE A 1 102 ? 12.455 5.653 -4.091 1.00 93.62 102 ILE A C 1
ATOM 780 O O . ILE A 1 102 ? 12.015 6.132 -3.046 1.00 93.62 102 ILE A O 1
ATOM 784 N N . PHE A 1 103 ? 12.620 4.338 -4.261 1.00 94.69 103 PHE A N 1
ATOM 785 C CA . PHE A 1 103 ? 12.296 3.328 -3.252 1.00 94.69 103 PHE A CA 1
ATOM 786 C C . PHE A 1 103 ? 12.975 3.628 -1.914 1.00 94.69 103 PHE A C 1
ATOM 788 O O . PHE A 1 103 ? 12.306 3.726 -0.885 1.00 94.69 103 PHE A O 1
ATOM 795 N N . SER A 1 104 ? 14.294 3.832 -1.930 1.00 95.75 104 SER A N 1
ATOM 796 C CA . SER A 1 104 ? 15.078 4.072 -0.716 1.00 95.75 104 SER A CA 1
ATOM 797 C C . SER A 1 104 ? 14.635 5.342 0.012 1.00 95.75 104 SER A C 1
ATOM 799 O O . SER A 1 104 ? 14.489 5.339 1.234 1.00 95.75 104 SER A O 1
ATOM 801 N N . ILE A 1 105 ? 14.365 6.421 -0.730 1.00 95.50 105 ILE A N 1
ATOM 802 C CA . ILE A 1 105 ? 13.918 7.696 -0.158 1.00 95.50 105 ILE A CA 1
ATOM 803 C C . ILE A 1 105 ? 12.516 7.553 0.449 1.00 95.50 105 ILE A C 1
ATOM 805 O O . ILE A 1 105 ? 12.292 7.980 1.583 1.00 95.50 105 ILE A O 1
ATOM 809 N N . VAL A 1 106 ? 11.574 6.926 -0.261 1.00 94.88 106 VAL A N 1
ATOM 810 C CA . VAL A 1 106 ? 10.202 6.719 0.232 1.00 94.88 106 VAL A CA 1
ATOM 811 C C . VAL A 1 106 ? 10.199 5.871 1.504 1.00 94.88 106 VAL A C 1
ATOM 813 O O . VAL A 1 106 ? 9.546 6.233 2.484 1.00 94.88 106 VAL A O 1
ATOM 816 N N . TRP A 1 107 ? 10.961 4.775 1.532 1.00 95.81 107 TRP A N 1
ATOM 817 C CA . TRP A 1 107 ? 11.077 3.931 2.722 1.00 95.81 107 TRP A CA 1
ATOM 818 C C . TRP A 1 107 ? 11.775 4.645 3.882 1.00 95.81 107 TRP A C 1
ATOM 820 O O . TRP A 1 107 ? 11.351 4.489 5.027 1.00 95.81 107 TRP A O 1
ATOM 830 N N . ALA A 1 108 ? 12.766 5.500 3.612 1.00 95.62 108 ALA A N 1
ATOM 831 C CA . ALA A 1 108 ? 13.361 6.355 4.636 1.00 95.62 108 ALA A CA 1
ATOM 832 C C . ALA A 1 108 ? 12.331 7.331 5.234 1.00 95.62 108 ALA A C 1
ATOM 834 O O . ALA A 1 108 ? 12.242 7.447 6.458 1.00 95.62 108 ALA A O 1
ATOM 835 N N . PHE A 1 109 ? 11.497 7.974 4.406 1.00 92.56 109 PHE A N 1
ATOM 836 C CA . PHE A 1 109 ? 10.393 8.816 4.885 1.00 92.56 109 PHE A CA 1
ATOM 837 C C . PHE A 1 109 ? 9.366 8.027 5.698 1.00 92.56 109 PHE A C 1
ATOM 839 O O . PHE A 1 109 ? 8.885 8.531 6.715 1.00 92.56 109 PHE A O 1
ATOM 846 N N . ALA A 1 110 ? 9.046 6.797 5.291 1.00 92.75 110 ALA A N 1
ATOM 847 C CA . ALA A 1 110 ? 8.134 5.937 6.032 1.00 92.75 110 ALA A CA 1
ATOM 848 C C . ALA A 1 110 ? 8.711 5.565 7.403 1.00 92.75 110 ALA A C 1
ATOM 850 O O . ALA A 1 110 ? 8.061 5.804 8.417 1.00 92.75 110 ALA A O 1
ATOM 851 N N . ILE A 1 111 ? 9.952 5.076 7.470 1.00 94.69 111 ILE A N 1
ATOM 852 C CA . ILE A 1 111 ? 10.622 4.735 8.737 1.00 94.69 111 ILE A CA 1
ATOM 853 C C . ILE A 1 111 ? 10.723 5.965 9.643 1.00 94.69 111 ILE A C 1
ATOM 855 O O . ILE A 1 111 ? 10.401 5.888 10.834 1.00 94.69 111 ILE A O 1
ATOM 859 N N . PHE A 1 112 ? 11.116 7.110 9.082 1.00 92.56 112 PHE A N 1
ATOM 860 C CA . PHE A 1 112 ? 11.185 8.372 9.809 1.00 92.56 112 PHE A CA 1
ATOM 861 C C . PHE A 1 112 ? 9.815 8.765 10.366 1.00 92.56 112 PHE A C 1
ATOM 863 O O . PHE A 1 112 ? 9.686 9.035 11.558 1.00 92.56 112 PHE A O 1
ATOM 870 N N . GLY A 1 113 ? 8.776 8.740 9.532 1.00 88.94 113 GLY A N 1
ATOM 871 C CA . GLY A 1 113 ? 7.413 9.085 9.912 1.00 88.94 113 GLY A CA 1
ATOM 872 C C . GLY A 1 113 ? 6.833 8.171 10.991 1.00 88.94 113 GLY A C 1
ATOM 873 O O . GLY A 1 113 ? 6.241 8.657 11.957 1.00 88.94 113 GLY A O 1
ATOM 874 N N . ILE A 1 114 ? 7.064 6.861 10.877 1.00 90.00 114 ILE A N 1
ATOM 875 C CA . ILE A 1 114 ? 6.656 5.847 11.858 1.00 90.00 114 ILE A CA 1
ATOM 876 C C . ILE A 1 114 ? 7.362 6.078 13.195 1.00 90.00 114 ILE A C 1
ATOM 878 O O . ILE A 1 114 ? 6.706 6.130 14.240 1.00 90.00 114 ILE A O 1
ATOM 882 N N . THR A 1 115 ? 8.682 6.269 13.173 1.00 90.38 115 THR A N 1
ATOM 883 C CA . THR A 1 115 ? 9.488 6.515 14.379 1.00 90.38 115 THR A CA 1
ATOM 884 C C . THR A 1 115 ? 9.068 7.819 15.051 1.00 90.38 115 THR A C 1
ATOM 886 O O . THR A 1 115 ? 8.751 7.844 16.241 1.00 90.38 115 THR A O 1
ATOM 889 N N . PHE A 1 116 ? 8.963 8.897 14.274 1.00 87.25 116 PHE A N 1
ATOM 890 C CA . PHE A 1 116 ? 8.554 10.209 14.758 1.00 87.25 116 PHE A CA 1
ATOM 891 C C . PHE A 1 116 ? 7.152 10.165 15.379 1.00 87.25 116 PHE A C 1
ATOM 893 O O . PHE A 1 116 ? 6.941 10.675 16.481 1.00 87.25 116 PHE A O 1
ATOM 900 N N . LYS A 1 117 ? 6.188 9.502 14.726 1.00 81.75 117 LYS A N 1
ATOM 901 C CA . LYS A 1 117 ? 4.821 9.383 15.253 1.00 81.75 117 LYS A CA 1
ATOM 902 C C . LYS A 1 117 ? 4.757 8.529 16.517 1.00 81.75 117 LYS A C 1
ATOM 904 O O . LYS A 1 117 ? 3.965 8.834 17.409 1.00 81.75 117 LYS A O 1
ATOM 909 N N . SER A 1 118 ? 5.593 7.497 16.603 1.00 83.19 118 SER A N 1
ATOM 910 C CA . SER A 1 118 ? 5.670 6.614 17.768 1.00 83.19 118 SER A CA 1
ATOM 911 C C . SER A 1 118 ? 6.205 7.332 19.009 1.00 83.19 118 SER A C 1
ATOM 913 O O . SER A 1 118 ? 5.724 7.053 20.105 1.00 83.19 118 SER A O 1
ATOM 915 N N . ILE A 1 119 ? 7.138 8.277 18.835 1.00 83.56 119 ILE A N 1
ATOM 916 C CA . ILE A 1 119 ? 7.767 9.035 19.931 1.00 83.56 119 ILE A CA 1
ATOM 917 C C . ILE A 1 119 ? 6.945 10.275 20.313 1.00 83.56 119 ILE A C 1
ATOM 919 O O . ILE A 1 119 ? 6.658 10.488 21.486 1.00 83.56 119 ILE A O 1
ATOM 923 N N . PHE A 1 120 ? 6.548 11.102 19.339 1.00 78.06 120 PHE A N 1
ATOM 924 C CA . PHE A 1 120 ? 5.960 12.425 19.605 1.00 78.06 120 PHE A CA 1
ATOM 925 C C . PHE A 1 120 ? 4.424 12.467 19.534 1.00 78.06 120 PHE A C 1
ATOM 927 O O . PHE A 1 120 ? 3.804 13.503 19.800 1.00 78.06 120 PHE A O 1
ATOM 934 N N . GLY A 1 121 ? 3.788 11.356 19.154 1.00 71.12 121 GLY A N 1
ATOM 935 C CA . GLY A 1 121 ? 2.336 11.213 19.150 1.00 71.12 121 GLY A CA 1
ATOM 936 C C . GLY A 1 121 ? 1.602 12.259 18.284 1.00 71.12 121 GLY A C 1
ATOM 937 O O . GLY A 1 121 ? 2.034 12.600 17.177 1.00 71.12 121 GLY A O 1
ATOM 938 N N . PRO A 1 122 ? 0.433 12.761 18.721 1.00 67.75 122 PRO A N 1
ATOM 939 C CA . PRO A 1 122 ? -0.387 13.688 17.937 1.00 67.75 122 PRO A CA 1
ATOM 940 C C . PRO A 1 122 ? 0.072 15.155 18.001 1.00 67.75 122 PRO A C 1
ATOM 942 O O . PRO A 1 122 ? -0.547 16.000 17.357 1.00 67.75 122 PRO A O 1
ATOM 945 N N . ARG A 1 123 ? 1.132 15.485 18.753 1.00 70.88 123 ARG A N 1
ATOM 946 C CA . ARG A 1 123 ? 1.548 16.876 19.008 1.00 70.88 123 ARG A CA 1
ATOM 947 C C . ARG A 1 123 ? 1.940 17.639 17.736 1.00 70.88 123 ARG A C 1
ATOM 949 O O . ARG A 1 123 ? 1.674 18.832 17.639 1.00 70.88 123 ARG A O 1
ATOM 956 N N . TYR A 1 124 ? 2.517 16.954 16.749 1.00 74.75 124 TYR A N 1
ATOM 957 C CA . TYR A 1 124 ? 3.064 17.561 15.527 1.00 74.75 124 TYR A CA 1
ATOM 958 C C . TYR A 1 124 ? 2.359 17.057 14.261 1.00 74.75 124 TYR A C 1
ATOM 960 O O . TYR A 1 124 ? 2.978 16.490 13.362 1.00 74.75 124 TYR A O 1
ATOM 968 N N . ASN A 1 125 ? 1.040 17.253 14.175 1.00 72.38 125 ASN A N 1
ATOM 969 C CA . ASN A 1 125 ? 0.258 16.789 13.021 1.00 72.38 125 ASN A CA 1
ATOM 970 C C . ASN A 1 125 ? 0.688 17.428 11.689 1.00 72.38 125 ASN A C 1
ATOM 972 O O . ASN A 1 125 ? 0.608 16.761 10.664 1.00 72.38 125 ASN A O 1
ATOM 976 N N . PHE A 1 126 ? 1.195 18.667 11.701 1.00 75.62 126 PHE A N 1
ATO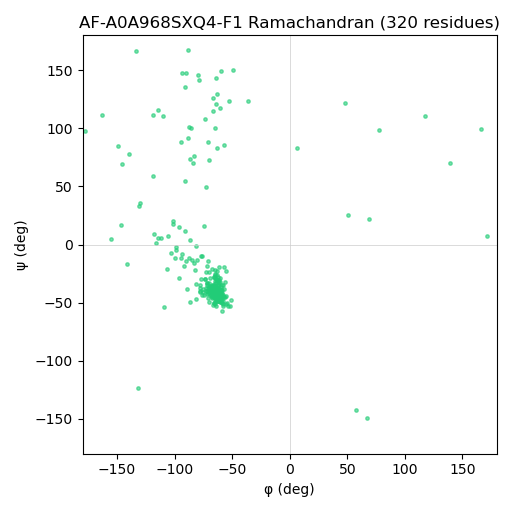M 977 C CA . PHE A 1 126 ? 1.722 19.322 10.498 1.00 75.62 126 PHE A CA 1
ATOM 978 C C . PHE A 1 126 ? 2.905 18.560 9.888 1.00 75.62 126 PHE A C 1
ATOM 980 O O . PHE A 1 126 ? 2.933 18.357 8.680 1.00 75.62 126 PHE A O 1
ATOM 987 N N . VAL A 1 127 ? 3.836 18.077 10.721 1.00 78.62 127 VAL A N 1
ATOM 988 C CA . VAL A 1 127 ? 4.992 17.293 10.256 1.00 78.62 127 VAL A CA 1
ATOM 989 C C . VAL A 1 127 ? 4.519 16.019 9.568 1.00 78.62 127 VAL A C 1
ATOM 991 O O . VAL A 1 127 ? 5.028 15.693 8.506 1.00 78.62 127 VAL A O 1
ATOM 994 N N . SER A 1 128 ? 3.504 15.345 10.124 1.00 75.69 128 SER A N 1
ATOM 995 C CA . SER A 1 128 ? 2.925 14.153 9.493 1.00 75.69 128 SER A CA 1
ATOM 996 C C . SER A 1 128 ? 2.304 14.465 8.130 1.00 75.69 128 SER A C 1
ATOM 998 O O . SER A 1 128 ? 2.549 13.752 7.168 1.00 75.69 128 SER A O 1
ATOM 1000 N N . THR A 1 129 ? 1.533 15.547 8.016 1.00 79.00 129 THR A N 1
ATOM 1001 C CA . THR A 1 129 ? 0.963 15.950 6.723 1.00 79.00 129 THR A CA 1
ATOM 1002 C C . THR A 1 129 ? 2.056 16.306 5.714 1.00 79.00 129 THR A C 1
ATOM 1004 O O . THR A 1 129 ? 1.968 15.907 4.557 1.00 79.00 129 THR A O 1
ATOM 1007 N N . ALA A 1 130 ? 3.101 17.018 6.141 1.00 83.00 130 ALA A N 1
ATOM 1008 C CA . ALA A 1 130 ? 4.209 17.402 5.275 1.00 83.00 130 ALA A CA 1
ATOM 1009 C C . ALA A 1 130 ? 4.997 16.186 4.766 1.00 83.00 130 ALA A C 1
ATOM 1011 O O . ALA A 1 130 ? 5.289 16.113 3.576 1.00 83.00 130 ALA A O 1
ATOM 1012 N N . THR A 1 131 ? 5.304 15.211 5.629 1.00 83.31 131 THR A N 1
ATOM 1013 C CA . THR A 1 131 ? 6.008 13.980 5.229 1.00 83.31 131 THR A CA 1
ATOM 1014 C C . THR A 1 131 ? 5.159 13.110 4.309 1.00 83.31 131 THR A C 1
ATOM 1016 O O . THR A 1 131 ? 5.694 12.546 3.354 1.00 83.31 131 THR A O 1
ATOM 1019 N N . TYR A 1 132 ? 3.840 13.044 4.528 1.00 81.44 132 TYR A N 1
ATOM 1020 C CA . TYR A 1 132 ? 2.931 12.424 3.566 1.00 81.44 132 TYR A CA 1
ATOM 1021 C C . TYR A 1 132 ? 3.048 13.133 2.220 1.00 81.44 132 TYR A C 1
ATOM 1023 O O . TYR A 1 132 ? 3.381 12.500 1.221 1.00 81.44 132 TYR A O 1
ATOM 1031 N N . VAL A 1 133 ? 2.819 14.447 2.162 1.00 83.69 133 VAL A N 1
ATOM 1032 C CA . VAL A 1 133 ? 2.815 15.163 0.880 1.00 83.69 133 VAL A CA 1
ATOM 1033 C C . VAL A 1 133 ? 4.155 15.043 0.161 1.00 83.69 133 VAL A C 1
ATOM 1035 O O . VAL A 1 133 ? 4.174 14.681 -1.009 1.00 83.69 133 VAL A O 1
ATOM 1038 N N . ALA A 1 134 ? 5.267 15.231 0.869 1.00 86.38 134 ALA A N 1
ATOM 1039 C CA . ALA A 1 134 ? 6.599 15.087 0.296 1.00 86.38 134 ALA A CA 1
ATOM 1040 C C . ALA A 1 134 ? 6.829 13.689 -0.301 1.00 86.38 134 ALA A C 1
ATOM 1042 O O . ALA A 1 134 ? 7.246 13.586 -1.451 1.00 86.38 134 ALA A O 1
ATOM 1043 N N . SER A 1 135 ? 6.511 12.621 0.440 1.00 85.44 135 SER A N 1
ATOM 1044 C CA . SER A 1 135 ? 6.695 11.247 -0.052 1.00 85.44 135 SER A CA 1
ATOM 1045 C C . SER A 1 135 ? 5.780 10.908 -1.231 1.00 85.44 135 SER A C 1
ATOM 1047 O O . SER A 1 135 ? 6.220 10.233 -2.153 1.00 85.44 135 SER A O 1
ATOM 1049 N N . GLY A 1 136 ? 4.548 11.427 -1.251 1.00 82.44 136 GLY A N 1
ATOM 1050 C CA . GLY A 1 136 ? 3.584 11.213 -2.334 1.00 82.44 136 GLY A CA 1
ATOM 1051 C C . GLY A 1 136 ? 3.962 11.866 -3.669 1.00 82.44 136 GLY A C 1
ATOM 1052 O O . GLY A 1 136 ? 3.494 11.411 -4.708 1.00 82.44 136 GLY A O 1
ATOM 1053 N N . TRP A 1 137 ? 4.830 12.880 -3.658 1.00 87.75 137 TRP A N 1
ATOM 1054 C CA . TRP A 1 137 ? 5.276 13.595 -4.859 1.00 87.75 137 TRP A CA 1
ATOM 1055 C C . TRP A 1 137 ? 6.577 13.054 -5.463 1.00 87.75 137 TRP A C 1
ATOM 1057 O O . TRP A 1 137 ? 6.946 13.459 -6.562 1.00 87.75 137 TRP A O 1
ATOM 1067 N N . LEU A 1 138 ? 7.270 12.125 -4.798 1.00 87.44 138 LEU A N 1
ATOM 1068 C CA . LEU A 1 138 ? 8.556 11.607 -5.281 1.00 87.44 138 LEU A CA 1
ATOM 1069 C C . LEU A 1 138 ? 8.444 10.899 -6.638 1.00 87.44 138 LEU A C 1
ATOM 1071 O O . LEU A 1 138 ? 9.388 10.932 -7.422 1.00 87.44 138 LEU A O 1
ATOM 1075 N N . ILE A 1 139 ? 7.282 10.322 -6.949 1.00 84.62 139 ILE A N 1
ATOM 1076 C CA . ILE A 1 139 ? 7.029 9.667 -8.238 1.00 84.62 139 ILE A CA 1
ATOM 1077 C C . ILE A 1 139 ? 7.067 10.647 -9.427 1.00 84.62 139 ILE A C 1
ATOM 1079 O O . ILE A 1 139 ? 7.319 10.239 -10.558 1.00 84.62 139 ILE A O 1
ATOM 1083 N N . VAL A 1 140 ? 6.861 11.950 -9.179 1.00 87.62 140 VAL A N 1
ATOM 1084 C CA . VAL A 1 140 ? 6.838 13.001 -10.213 1.00 87.62 140 VAL A CA 1
ATOM 1085 C C . VAL A 1 140 ? 8.187 13.138 -10.918 1.00 87.62 140 VAL A C 1
ATOM 1087 O O . VAL A 1 140 ? 8.226 13.449 -12.108 1.00 87.62 140 VAL A O 1
ATOM 1090 N N . PHE A 1 141 ? 9.286 12.855 -10.212 1.00 88.38 141 PHE A N 1
ATOM 1091 C CA . PHE A 1 141 ? 10.641 12.976 -10.750 1.00 88.38 141 PHE A CA 1
ATOM 1092 C C . PHE A 1 141 ? 10.928 12.042 -11.929 1.00 88.38 141 PHE A C 1
ATOM 1094 O O . PHE A 1 141 ? 11.808 12.359 -12.723 1.00 88.38 141 PHE A O 1
ATOM 1101 N N . ASP A 1 142 ? 10.184 10.941 -12.070 1.00 87.31 142 ASP A N 1
ATOM 1102 C CA . ASP A 1 142 ? 10.354 9.998 -13.181 1.00 87.31 142 ASP A CA 1
ATOM 1103 C C . ASP A 1 142 ? 9.030 9.659 -13.889 1.00 87.31 142 ASP A C 1
ATOM 1105 O O . ASP A 1 142 ? 8.791 8.542 -14.356 1.00 87.31 142 ASP A O 1
ATOM 1109 N N . LEU A 1 143 ? 8.137 10.653 -13.987 1.00 87.25 143 LEU A N 1
ATOM 1110 C CA . LEU A 1 143 ? 6.850 10.498 -14.676 1.00 87.25 143 LEU A CA 1
ATOM 1111 C C . LEU A 1 143 ? 6.995 10.143 -16.157 1.00 87.25 143 LEU A C 1
ATOM 1113 O O . LEU A 1 143 ? 6.146 9.429 -16.680 1.00 87.25 143 LEU A O 1
ATOM 1117 N N . GLN A 1 144 ? 8.043 10.619 -16.835 1.00 87.00 144 GLN A N 1
ATOM 1118 C CA . GLN A 1 144 ? 8.257 10.326 -18.257 1.00 87.00 144 GLN A CA 1
ATOM 1119 C C . GLN A 1 144 ? 8.547 8.838 -18.491 1.00 87.00 144 GLN A C 1
ATOM 1121 O O . GLN A 1 144 ? 7.985 8.227 -19.403 1.00 87.00 144 GLN A O 1
ATOM 1126 N N . THR A 1 145 ? 9.380 8.226 -17.644 1.00 86.62 145 THR A N 1
ATOM 1127 C CA . THR A 1 145 ? 9.655 6.787 -17.728 1.00 86.62 145 THR A CA 1
ATOM 1128 C C . THR A 1 145 ? 8.425 5.976 -17.331 1.00 86.62 145 THR A C 1
ATOM 1130 O O . THR A 1 145 ? 8.126 4.968 -17.965 1.00 86.62 145 THR A O 1
ATOM 1133 N N . LEU A 1 146 ? 7.646 6.436 -16.347 1.00 85.44 146 LEU A N 1
ATOM 1134 C CA . LEU A 1 146 ? 6.375 5.791 -16.005 1.00 85.44 146 LEU A CA 1
ATOM 1135 C C . LEU A 1 146 ? 5.369 5.855 -17.150 1.00 85.44 146 LEU A C 1
ATOM 1137 O O . LEU A 1 146 ? 4.757 4.842 -17.454 1.00 85.44 146 LEU A O 1
ATOM 1141 N N . GLN A 1 147 ? 5.231 6.998 -17.819 1.00 89.62 147 GLN A N 1
ATOM 1142 C CA . GLN A 1 147 ? 4.324 7.145 -18.955 1.00 89.62 147 GLN A CA 1
ATOM 1143 C C . GLN A 1 147 ? 4.698 6.222 -20.124 1.00 89.62 147 GLN A C 1
ATOM 1145 O O . GLN A 1 147 ? 3.813 5.748 -20.827 1.00 89.62 147 GLN A O 1
ATOM 1150 N N . SER A 1 148 ? 5.993 5.972 -20.347 1.00 87.00 148 SER A N 1
ATOM 1151 C CA . SER A 1 148 ? 6.448 5.096 -21.436 1.00 87.00 148 SER A CA 1
ATOM 1152 C C . SER A 1 148 ? 6.394 3.604 -21.099 1.00 87.00 148 SER A C 1
ATOM 1154 O O . SER A 1 148 ? 6.349 2.786 -22.014 1.00 87.00 148 SER A O 1
ATOM 1156 N N . ARG A 1 149 ? 6.400 3.239 -19.809 1.00 84.06 149 ARG A N 1
ATOM 1157 C CA . ARG A 1 149 ? 6.424 1.839 -19.348 1.00 84.06 149 ARG A CA 1
ATOM 1158 C C . ARG A 1 149 ? 5.100 1.336 -18.772 1.00 84.06 149 ARG A C 1
ATOM 1160 O O . ARG A 1 149 ? 4.915 0.124 -18.688 1.00 84.06 149 ARG A O 1
ATOM 1167 N N . LEU A 1 150 ? 4.212 2.228 -18.337 1.00 82.56 150 LEU A N 1
ATOM 1168 C CA . LEU A 1 150 ? 2.882 1.876 -17.846 1.00 82.56 150 LEU A CA 1
ATOM 1169 C C . LEU A 1 150 ? 1.861 1.867 -18.978 1.00 82.56 150 LEU A C 1
ATOM 1171 O O . LEU A 1 150 ? 1.902 2.671 -19.905 1.00 82.56 150 LEU A O 1
ATOM 1175 N N . GLU A 1 151 ? 0.890 0.977 -18.832 1.00 83.38 151 GLU A N 1
ATOM 1176 C CA . GLU A 1 151 ? -0.307 0.945 -19.661 1.00 8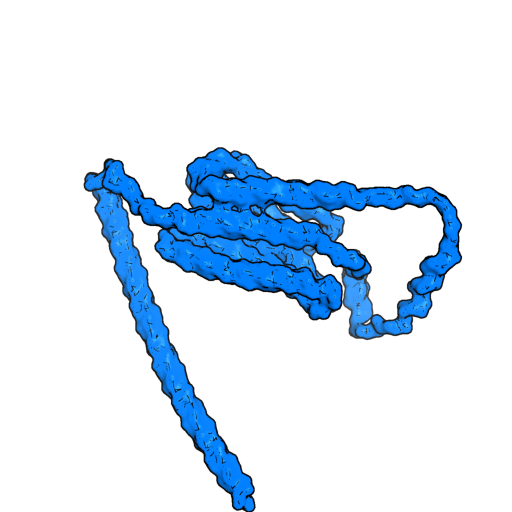3.38 151 GLU A CA 1
ATOM 1177 C C . GLU A 1 151 ? -1.136 2.239 -19.446 1.00 83.38 151 GLU A C 1
ATOM 1179 O O . GLU A 1 151 ? -1.157 2.776 -18.327 1.00 83.38 151 GLU A O 1
ATOM 1184 N N . PRO A 1 152 ? -1.780 2.802 -20.492 1.00 83.19 152 PRO A N 1
ATOM 1185 C CA . PRO A 1 152 ? -2.414 4.120 -20.416 1.00 83.19 152 PRO A CA 1
ATOM 1186 C C . PRO A 1 152 ? -3.469 4.251 -19.317 1.00 83.19 152 PRO A C 1
ATOM 1188 O O . PRO A 1 152 ? -3.539 5.303 -18.672 1.00 83.19 152 PRO A O 1
ATOM 1191 N N . LEU A 1 153 ? -4.269 3.207 -19.071 1.00 81.25 153 LEU A N 1
ATOM 1192 C CA . LEU A 1 153 ? -5.250 3.214 -17.988 1.00 81.25 153 LEU A CA 1
ATOM 1193 C C . LEU A 1 153 ? -4.555 3.229 -16.621 1.00 81.25 153 LEU A C 1
ATOM 1195 O O . LEU A 1 153 ? -4.909 4.051 -15.771 1.00 81.25 153 LEU A O 1
ATOM 1199 N N . GLY A 1 154 ? -3.530 2.396 -16.421 1.00 77.88 154 GLY A N 1
ATOM 1200 C CA . GLY A 1 154 ? -2.700 2.416 -15.212 1.00 77.88 154 GLY A CA 1
ATOM 1201 C C . GLY A 1 154 ? -2.073 3.790 -14.930 1.00 77.88 154 GLY A C 1
ATOM 1202 O O . GLY A 1 154 ? -2.138 4.291 -13.804 1.00 77.88 154 GLY A O 1
ATOM 1203 N N . PHE A 1 155 ? -1.538 4.453 -15.957 1.00 84.00 155 PHE A N 1
ATOM 1204 C CA . PHE A 1 155 ? -0.983 5.803 -15.834 1.00 84.00 155 PHE A CA 1
ATOM 1205 C C . PHE A 1 155 ? -2.058 6.863 -15.530 1.00 84.00 155 PHE A C 1
ATOM 1207 O O . PHE A 1 155 ? -1.858 7.725 -14.672 1.00 84.00 155 PHE A O 1
ATOM 1214 N N . ALA A 1 156 ? -3.228 6.788 -16.172 1.00 83.75 156 ALA A N 1
ATOM 1215 C CA . ALA A 1 156 ? -4.342 7.696 -15.899 1.00 83.75 156 ALA A CA 1
ATOM 1216 C C . ALA A 1 156 ? -4.855 7.563 -14.454 1.00 83.75 156 ALA A C 1
ATOM 1218 O O . ALA A 1 156 ? -5.117 8.571 -13.793 1.00 83.75 156 ALA A O 1
ATOM 1219 N N . LEU A 1 157 ? -4.947 6.333 -13.938 1.00 79.94 157 LEU A N 1
ATOM 1220 C CA . LEU A 1 157 ? -5.315 6.059 -12.547 1.00 79.94 157 LEU A CA 1
ATOM 1221 C C . LEU A 1 157 ? -4.270 6.591 -11.558 1.00 79.94 157 LEU A C 1
ATOM 1223 O O . LEU A 1 157 ? -4.648 7.136 -10.520 1.00 79.94 157 LEU A O 1
ATOM 1227 N N . LEU A 1 158 ? -2.977 6.501 -11.888 1.00 84.00 158 LEU A N 1
ATOM 1228 C CA . LEU A 1 158 ? -1.900 7.098 -11.095 1.00 84.00 158 LEU A CA 1
ATOM 1229 C C . LEU A 1 158 ? -2.048 8.625 -11.009 1.00 84.00 158 LEU A C 1
ATOM 1231 O O . LEU A 1 158 ? -2.005 9.186 -9.912 1.00 84.00 158 LEU A O 1
ATOM 1235 N N . LEU A 1 159 ? -2.268 9.297 -12.144 1.00 86.19 159 LEU A N 1
ATOM 1236 C CA . LEU A 1 159 ? -2.473 10.749 -12.184 1.00 86.19 159 LEU A CA 1
ATOM 1237 C C . LEU A 1 159 ? -3.727 11.172 -11.416 1.00 86.19 159 LEU A C 1
ATOM 1239 O O . LEU A 1 159 ? -3.681 12.123 -10.634 1.00 86.19 159 LEU A O 1
ATOM 1243 N N . LEU A 1 160 ? -4.835 10.448 -11.596 1.00 84.56 160 LEU A N 1
ATOM 1244 C CA . LEU A 1 160 ? -6.076 10.696 -10.867 1.00 84.56 160 LEU A CA 1
ATOM 1245 C C . LEU A 1 160 ? -5.871 10.520 -9.357 1.00 84.56 160 LEU A C 1
ATOM 1247 O O . LEU A 1 160 ? -6.291 11.372 -8.574 1.00 84.56 160 LEU A O 1
ATOM 1251 N N . GLY A 1 161 ? -5.172 9.459 -8.949 1.00 80.00 161 GLY A N 1
ATOM 1252 C CA . GLY A 1 161 ? -4.795 9.221 -7.560 1.00 80.00 161 GLY A CA 1
ATOM 1253 C C . GLY A 1 161 ? -3.955 10.363 -6.984 1.00 80.00 161 GLY A C 1
ATOM 1254 O O . GLY A 1 161 ? -4.273 10.867 -5.908 1.00 80.00 161 GLY A O 1
ATOM 1255 N N . GLY A 1 162 ? -2.936 10.829 -7.714 1.00 82.19 162 GLY A N 1
ATOM 1256 C CA . GLY A 1 162 ? -2.084 11.957 -7.314 1.00 82.19 162 GLY A CA 1
ATOM 1257 C C . GLY A 1 162 ? -2.826 13.299 -7.224 1.00 82.19 162 GLY A C 1
ATOM 1258 O O . GLY A 1 162 ? -2.579 14.099 -6.313 1.00 82.19 162 GLY A O 1
ATOM 1259 N N . ALA A 1 163 ? -3.789 13.538 -8.117 1.00 83.62 163 ALA A N 1
ATOM 1260 C CA . ALA A 1 163 ? -4.652 14.713 -8.061 1.00 83.62 163 ALA A CA 1
ATOM 1261 C C . ALA A 1 163 ? -5.546 14.684 -6.811 1.00 83.62 163 ALA A C 1
ATOM 1263 O O . ALA A 1 163 ? -5.539 15.632 -6.022 1.00 83.62 163 ALA A O 1
ATOM 1264 N N . LEU A 1 164 ? -6.242 13.567 -6.571 1.00 79.69 164 LEU A N 1
ATOM 1265 C CA . LEU A 1 164 ? -7.076 13.371 -5.379 1.00 79.69 164 LEU A CA 1
ATOM 1266 C C . LEU A 1 164 ? -6.260 13.501 -4.084 1.00 79.69 164 LEU A C 1
ATOM 1268 O O . LEU A 1 164 ? -6.713 14.124 -3.122 1.00 79.69 164 LEU A O 1
ATOM 1272 N N . TYR A 1 165 ? -5.035 12.975 -4.086 1.00 74.25 165 TYR A N 1
ATOM 1273 C CA . TYR A 1 165 ? -4.088 13.050 -2.979 1.00 74.25 165 TYR A CA 1
ATOM 1274 C C . TYR A 1 165 ? -3.755 14.495 -2.578 1.00 74.25 165 TYR A C 1
ATOM 1276 O O . TYR A 1 165 ? -3.731 14.823 -1.392 1.00 74.25 165 TYR A O 1
ATOM 1284 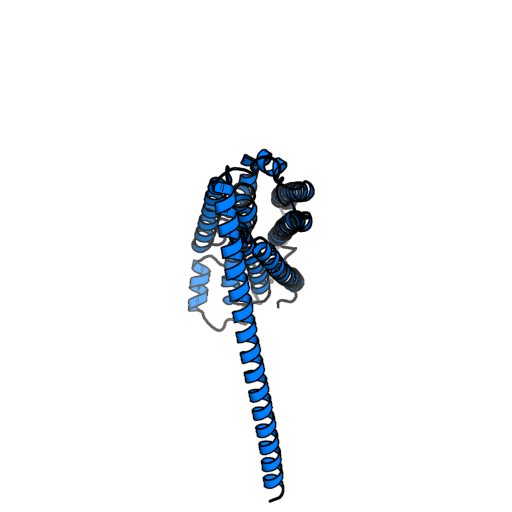N N . THR A 1 166 ? -3.524 15.369 -3.560 1.00 77.19 166 THR A N 1
ATOM 1285 C CA . THR A 1 166 ? -3.154 16.775 -3.322 1.00 77.19 166 THR A CA 1
ATOM 1286 C C . THR A 1 166 ? -4.375 17.644 -3.012 1.00 77.19 166 THR A C 1
ATOM 1288 O O . THR A 1 166 ? -4.298 18.565 -2.195 1.00 77.19 166 THR A O 1
ATOM 1291 N N . MET A 1 167 ? -5.522 17.340 -3.623 1.00 74.44 167 MET A N 1
ATOM 1292 C CA . MET A 1 167 ? -6.765 18.081 -3.402 1.00 74.44 167 MET A CA 1
ATOM 1293 C C . MET A 1 167 ? -7.368 17.820 -2.021 1.00 74.44 167 MET A C 1
ATOM 1295 O O . MET A 1 167 ? -7.907 18.748 -1.418 1.00 74.44 167 MET A O 1
ATOM 1299 N N . ALA A 1 168 ? -7.249 16.596 -1.493 1.00 67.94 168 ALA A N 1
ATOM 1300 C CA . ALA A 1 168 ? -7.867 16.222 -0.223 1.00 67.94 168 ALA A CA 1
ATOM 1301 C C . ALA A 1 168 ? -7.464 17.154 0.943 1.00 67.94 168 ALA A C 1
ATOM 1303 O O . ALA A 1 168 ? -8.368 17.708 1.570 1.00 67.94 168 ALA A O 1
ATOM 1304 N N . PRO A 1 169 ? -6.171 17.440 1.210 1.00 61.78 169 PRO A N 1
ATOM 1305 C CA . PRO A 1 169 ? -5.775 18.426 2.221 1.00 61.78 169 PRO A CA 1
ATOM 1306 C C . PRO A 1 169 ? -6.312 19.845 1.966 1.00 61.78 169 PRO A C 1
ATOM 1308 O O . PRO A 1 169 ? -6.664 20.546 2.915 1.00 61.78 169 PRO A O 1
ATOM 1311 N N . CYS A 1 170 ? -6.383 20.273 0.700 1.00 61.72 170 CYS A N 1
ATOM 1312 C CA . CYS A 1 170 ? -6.789 21.627 0.318 1.00 61.72 170 CYS A CA 1
ATOM 1313 C C . CYS A 1 170 ? -8.293 21.868 0.536 1.00 61.72 170 CYS A C 1
ATOM 1315 O O . CYS A 1 170 ? -8.675 22.892 1.102 1.00 61.72 170 CYS A O 1
ATOM 1317 N N . SER A 1 171 ? -9.146 20.901 0.180 1.00 55.84 171 SER A N 1
ATOM 1318 C CA . SER A 1 171 ? -10.604 21.014 0.338 1.00 55.84 171 SER A CA 1
ATOM 1319 C C . SER A 1 171 ? -11.059 21.094 1.798 1.00 55.84 171 SER A C 1
ATOM 1321 O O . SER A 1 171 ? -12.076 21.715 2.087 1.00 55.84 171 SER A O 1
ATOM 1323 N N . ILE A 1 172 ? -10.304 20.506 2.727 1.00 52.81 172 ILE A N 1
ATOM 1324 C CA . ILE A 1 172 ? -10.634 20.516 4.162 1.00 52.81 172 ILE A CA 1
ATOM 1325 C C . ILE A 1 172 ? -10.270 21.859 4.795 1.00 52.81 172 ILE A C 1
ATOM 1327 O O . ILE A 1 172 ? -10.997 22.370 5.640 1.00 52.81 172 ILE A O 1
ATOM 1331 N N . SER A 1 173 ? -9.159 22.461 4.366 1.00 46.00 173 SER A N 1
ATOM 1332 C CA . SER A 1 173 ? -8.686 23.718 4.948 1.00 46.00 173 SER A CA 1
ATOM 1333 C C . SER A 1 173 ? -9.564 24.923 4.579 1.00 46.00 173 SER A C 1
ATOM 1335 O O . SER A 1 173 ? -9.440 25.969 5.208 1.00 46.00 173 SER A O 1
ATOM 1337 N N . GLY A 1 174 ? -10.449 24.784 3.584 1.00 39.97 174 GLY A N 1
ATOM 1338 C CA . GLY A 1 174 ? -11.400 25.818 3.169 1.00 39.97 174 GLY A CA 1
ATOM 1339 C C . GLY A 1 174 ? -12.709 25.863 3.968 1.00 39.97 174 GLY A C 1
ATOM 1340 O O . GLY A 1 174 ? -13.435 26.846 3.847 1.00 39.97 174 GLY A O 1
ATOM 1341 N N . SER A 1 175 ? -13.032 24.844 4.783 1.00 38.66 175 SER A N 1
ATOM 1342 C CA . SER A 1 175 ? -14.273 24.836 5.582 1.00 38.66 175 SER A CA 1
ATOM 1343 C C . SER A 1 175 ? -14.108 25.359 7.009 1.00 38.66 175 SER A C 1
ATOM 1345 O O . SER A 1 175 ? -15.107 25.601 7.685 1.00 38.66 175 SER A O 1
ATOM 1347 N N . ASP A 1 176 ? -12.875 25.551 7.477 1.00 42.03 176 ASP A N 1
ATOM 1348 C CA . ASP A 1 176 ? -12.601 26.150 8.784 1.00 42.03 176 ASP A CA 1
ATOM 1349 C C . ASP A 1 176 ? -12.652 27.681 8.662 1.00 42.03 176 ASP A C 1
ATOM 1351 O O . ASP A 1 176 ? -11.637 28.375 8.618 1.00 42.03 176 ASP A O 1
ATOM 1355 N N . SER A 1 177 ? -13.870 28.225 8.587 1.00 33.03 177 SER A N 1
ATOM 1356 C CA . SER A 1 177 ? -14.081 29.654 8.836 1.00 33.03 177 SER A CA 1
ATOM 1357 C C . SER A 1 177 ? -13.694 29.951 10.292 1.00 33.03 177 SER A C 1
ATOM 1359 O O . SER A 1 177 ? -14.172 29.249 11.188 1.00 33.03 177 SER A O 1
ATOM 1361 N N . PRO A 1 178 ? -12.862 30.968 10.581 1.00 37.72 178 PRO A N 1
ATOM 1362 C CA . PRO A 1 178 ? -12.654 31.394 11.954 1.00 37.72 178 PRO A CA 1
ATOM 1363 C C . PRO A 1 178 ? -13.990 31.924 12.483 1.00 37.72 178 PRO A C 1
ATOM 1365 O O . PRO A 1 178 ? -14.547 32.866 11.922 1.00 37.72 178 PRO A O 1
ATOM 1368 N N . GLU A 1 179 ? -14.521 31.330 13.554 1.00 38.12 179 GLU A N 1
ATOM 1369 C CA . GLU A 1 179 ? -15.597 31.942 14.340 1.00 38.12 179 GLU A CA 1
ATOM 1370 C C . GLU A 1 179 ? -15.067 33.248 14.953 1.00 38.12 179 GLU A C 1
ATOM 1372 O O . GLU A 1 179 ? -14.615 33.307 16.095 1.00 38.12 179 GLU A O 1
ATOM 1377 N N . THR A 1 180 ? -15.093 34.326 14.175 1.00 39.25 180 THR A N 1
ATOM 1378 C CA . THR A 1 180 ? -15.064 35.688 14.690 1.00 39.25 180 THR A CA 1
ATOM 1379 C C . THR A 1 180 ? -16.503 36.108 14.946 1.00 39.25 180 THR A C 1
ATOM 1381 O O . THR A 1 180 ? -17.168 36.642 14.062 1.00 39.25 180 THR A O 1
ATOM 1384 N N . THR A 1 181 ? -16.992 35.894 16.164 1.00 32.78 181 THR A N 1
ATOM 1385 C CA . THR A 1 181 ? -18.145 36.650 16.671 1.00 32.78 181 THR A CA 1
ATOM 1386 C C . THR A 1 181 ? -17.702 37.524 17.843 1.00 32.78 181 THR A C 1
ATOM 1388 O O . THR A 1 181 ? -17.271 36.985 18.866 1.00 32.78 181 THR A O 1
ATOM 1391 N N . PRO A 1 182 ? -17.777 38.862 17.713 1.00 41.62 182 PRO A N 1
ATOM 1392 C CA . PRO A 1 182 ? -17.502 39.792 18.795 1.00 41.62 182 PRO A CA 1
ATOM 1393 C C . PRO A 1 182 ? -18.705 39.922 19.741 1.00 41.62 182 PRO A C 1
ATOM 1395 O O . PRO A 1 182 ? -19.853 39.892 19.315 1.00 41.62 182 PRO A O 1
ATOM 1398 N N . SER A 1 183 ? -18.384 40.116 21.023 1.00 45.47 183 SER A N 1
ATOM 1399 C CA . SER A 1 183 ? -19.179 40.739 22.096 1.00 45.47 183 SER A CA 1
ATOM 1400 C C . SER A 1 183 ? -20.647 40.329 22.308 1.00 45.47 183 SER A C 1
ATOM 1402 O O . SER A 1 183 ? -21.527 40.669 21.527 1.00 45.47 183 SER A O 1
ATOM 1404 N N . GLY A 1 184 ? -20.923 39.847 23.526 1.00 36.31 184 GLY A N 1
ATOM 1405 C CA . GLY A 1 184 ? -22.109 40.285 24.267 1.00 36.31 184 GLY A CA 1
ATOM 1406 C C . GLY A 1 184 ? -23.155 39.219 24.596 1.00 36.31 184 GLY A C 1
ATOM 1407 O O . GLY A 1 184 ? -23.950 38.832 23.756 1.00 36.31 184 GLY A O 1
ATOM 1408 N N . ILE A 1 185 ? -23.238 38.922 25.899 1.00 38.03 185 ILE A N 1
ATOM 1409 C CA . ILE A 1 185 ? -24.454 38.531 26.634 1.00 38.03 185 ILE A CA 1
ATOM 1410 C C . ILE A 1 185 ? -24.931 37.075 26.453 1.00 38.03 185 ILE A C 1
ATOM 1412 O O . ILE A 1 185 ? -25.698 36.744 25.559 1.00 38.03 185 ILE A O 1
ATOM 1416 N N . SER A 1 186 ? -24.585 36.221 27.425 1.00 35.41 186 SER A N 1
ATOM 1417 C CA . SER A 1 186 ? -25.562 35.566 28.323 1.00 35.41 186 SER A CA 1
ATOM 1418 C C . SER A 1 186 ? -24.910 34.405 29.083 1.00 35.41 186 SER A C 1
ATOM 1420 O O . SER A 1 186 ? -24.746 33.278 28.609 1.00 35.41 186 SER A O 1
ATOM 1422 N N . SER A 1 187 ? -24.544 34.717 30.318 1.00 48.62 187 SER A N 1
ATOM 1423 C CA . SER A 1 187 ? -23.987 33.864 31.361 1.00 48.62 187 SER A CA 1
ATOM 1424 C C . SER A 1 187 ? -25.007 32.859 31.920 1.00 48.62 187 SER A C 1
ATOM 1426 O O . SER A 1 187 ? -25.474 33.002 33.047 1.00 48.62 187 SER A O 1
ATOM 1428 N N . SER A 1 188 ? -25.363 31.822 31.156 1.00 40.25 188 SER A N 1
ATOM 1429 C CA . SER A 1 188 ? -26.216 30.728 31.675 1.00 40.25 188 SER A CA 1
ATOM 1430 C C . SER A 1 188 ? -25.841 29.314 31.208 1.00 40.25 188 SER A C 1
ATOM 1432 O O . SER A 1 188 ? -26.199 28.333 31.864 1.00 40.25 188 SER A O 1
ATOM 1434 N N . TRP A 1 189 ? -25.034 29.174 30.152 1.00 33.75 189 TRP A N 1
ATOM 1435 C CA . TRP A 1 189 ? -24.621 27.862 29.625 1.00 33.75 189 TRP A CA 1
ATOM 1436 C C . TRP A 1 189 ? -23.332 27.302 30.242 1.00 33.75 189 TRP A C 1
ATOM 1438 O O . TRP A 1 189 ? -23.061 26.106 30.130 1.00 33.75 189 TRP A O 1
ATOM 1448 N N . GLN A 1 190 ? -22.565 28.129 30.956 1.00 32.84 190 GLN A N 1
ATOM 1449 C CA . GLN A 1 190 ? -21.288 27.732 31.562 1.00 32.84 190 GLN A CA 1
ATOM 1450 C C . GLN A 1 190 ? -21.438 27.115 32.965 1.00 32.84 190 GLN A C 1
ATOM 1452 O O . GLN A 1 190 ? -20.513 26.477 33.457 1.00 32.84 190 GLN A O 1
ATOM 1457 N N . GLN A 1 191 ? -22.620 27.215 33.585 1.00 30.92 191 GLN A N 1
ATOM 1458 C CA . GLN A 1 191 ? -22.849 26.748 34.961 1.00 30.92 191 GLN A CA 1
ATOM 1459 C C . GLN A 1 191 ? -23.534 25.372 35.049 1.00 30.92 191 GLN A C 1
ATOM 1461 O O . GLN A 1 191 ? -23.525 24.740 36.101 1.00 30.92 191 GLN A O 1
ATOM 1466 N N . ARG A 1 192 ? -24.062 24.841 33.934 1.00 33.47 192 ARG A N 1
ATOM 1467 C CA . ARG A 1 192 ? -24.772 23.544 33.888 1.00 33.47 192 ARG A CA 1
ATOM 1468 C C . ARG A 1 192 ? -23.892 22.355 33.463 1.00 33.47 192 ARG A C 1
ATOM 1470 O O . ARG A 1 192 ? -24.412 21.299 33.119 1.00 33.47 192 ARG A O 1
ATOM 1477 N N . ARG A 1 193 ? -22.560 22.510 33.478 1.00 31.95 193 ARG A N 1
ATOM 1478 C CA . ARG A 1 193 ? -21.587 21.439 33.159 1.00 31.95 193 ARG A CA 1
ATOM 1479 C C . ARG A 1 193 ? -20.654 21.076 34.326 1.00 31.95 193 ARG A C 1
ATOM 1481 O O . ARG A 1 193 ? -19.723 20.307 34.135 1.00 31.95 193 ARG A O 1
ATOM 1488 N N . LEU A 1 194 ? -20.908 21.594 35.531 1.00 34.91 194 LEU A N 1
ATOM 1489 C CA . LEU A 1 194 ? -20.120 21.274 36.733 1.00 34.91 194 LEU A CA 1
ATOM 1490 C C . LEU A 1 194 ? -20.886 20.454 37.786 1.00 34.91 194 LEU A C 1
ATOM 1492 O O . LEU A 1 194 ? -20.340 20.172 38.846 1.00 34.91 194 LEU A O 1
ATOM 1496 N N . THR A 1 195 ? -22.119 20.013 37.505 1.00 35.56 195 THR A N 1
ATOM 1497 C CA . THR A 1 195 ? -22.928 19.239 38.470 1.00 35.56 195 THR A CA 1
ATOM 1498 C C . THR A 1 195 ? -23.226 17.791 38.065 1.00 35.56 195 THR A C 1
ATOM 1500 O O . THR A 1 195 ? -23.916 17.102 38.807 1.00 35.56 195 THR A O 1
ATOM 1503 N N . SER A 1 196 ? -22.673 17.277 36.957 1.00 31.89 196 SER A N 1
ATOM 1504 C CA . SER A 1 196 ? -22.831 15.857 36.574 1.00 31.89 196 SER A CA 1
ATOM 1505 C C . SER A 1 196 ? -21.534 15.035 36.552 1.00 31.89 196 SER A C 1
ATOM 1507 O O . SER A 1 196 ? -21.586 13.834 36.300 1.00 31.89 196 SER A O 1
ATOM 1509 N N . SER A 1 197 ? -20.373 15.611 36.894 1.00 38.00 197 SER A N 1
ATOM 1510 C CA . SER A 1 197 ? -19.107 14.865 37.008 1.00 38.00 197 SER A CA 1
ATOM 1511 C C . SER A 1 197 ? -18.875 14.327 38.429 1.00 38.00 197 SER A C 1
ATOM 1513 O O . SER A 1 197 ? -17.857 14.609 39.058 1.00 38.00 197 SER A O 1
ATOM 1515 N N . ARG A 1 198 ? -19.829 13.571 38.977 1.00 36.78 198 ARG A N 1
ATOM 1516 C CA . ARG A 1 198 ? -19.604 12.728 40.166 1.00 36.78 198 ARG A CA 1
ATOM 1517 C C . ARG A 1 198 ? -20.435 11.457 40.060 1.00 36.78 198 ARG A C 1
ATOM 1519 O O . ARG A 1 198 ? -21.413 11.305 40.777 1.00 36.78 198 ARG A O 1
ATOM 1526 N N . SER A 1 199 ? -20.079 10.570 39.135 1.00 35.91 199 SER A N 1
ATOM 1527 C CA . SER A 1 199 ? -20.349 9.125 39.230 1.00 35.91 199 SER A CA 1
ATOM 1528 C C . SER A 1 199 ? -19.752 8.414 38.020 1.00 35.91 199 SER A C 1
ATOM 1530 O O . SER A 1 199 ? -20.337 8.442 36.945 1.00 35.91 199 SER A O 1
ATOM 1532 N N . CYS A 1 200 ? -18.560 7.850 38.231 1.00 34.88 200 CYS A N 1
ATOM 1533 C CA . CYS A 1 200 ? -17.887 6.749 37.520 1.00 34.88 200 CYS A CA 1
ATOM 1534 C C . CYS A 1 200 ? -16.396 7.051 37.335 1.00 34.88 200 CYS A C 1
ATOM 1536 O O . CYS A 1 200 ? -15.921 7.264 36.225 1.00 34.88 200 CYS A O 1
ATOM 1538 N N . SER A 1 201 ? -15.652 7.020 38.440 1.00 37.12 201 SER A N 1
ATOM 1539 C CA . SER A 1 201 ? -14.237 6.653 38.424 1.00 37.12 201 SER A CA 1
ATOM 1540 C C . SER A 1 201 ? -14.051 5.404 39.290 1.00 37.12 201 SER A C 1
ATOM 1542 O O . SER A 1 201 ? -14.257 5.409 40.499 1.00 37.12 201 SER A O 1
ATOM 1544 N N . SER A 1 202 ? -13.731 4.296 38.635 1.00 40.41 202 SER A N 1
ATOM 1545 C CA . SER A 1 202 ? -13.118 3.089 39.198 1.00 40.41 202 SER A CA 1
ATOM 1546 C C . SER A 1 202 ? -12.603 2.348 37.959 1.00 40.41 202 SER A C 1
ATOM 1548 O O . SER A 1 202 ? -13.392 2.069 37.063 1.00 40.41 202 SER A O 1
ATOM 1550 N N . SER A 1 203 ? -11.297 2.219 37.718 1.00 46.78 203 SER A N 1
ATOM 1551 C CA . SER A 1 203 ? -10.465 1.303 38.501 1.00 46.78 203 SER A CA 1
ATOM 1552 C C . SER A 1 203 ? -8.953 1.610 38.587 1.00 46.78 203 SER A C 1
ATOM 1554 O O . SER A 1 203 ? -8.275 0.793 39.191 1.00 46.78 203 SER A O 1
ATOM 1556 N N . TYR A 1 204 ? -8.371 2.706 38.067 1.00 36.94 204 TYR A N 1
ATOM 1557 C CA . TYR A 1 204 ? -6.895 2.893 38.137 1.00 36.94 204 TYR A CA 1
ATOM 1558 C C . TYR A 1 204 ? -6.426 4.368 38.225 1.00 36.94 204 TYR A C 1
ATOM 1560 O O . TYR A 1 204 ? -6.056 4.951 37.209 1.00 36.94 204 TYR A O 1
ATOM 1568 N N . PRO A 1 205 ? -6.379 4.980 39.424 1.00 43.78 205 PRO A N 1
ATOM 1569 C CA . PRO A 1 205 ? -6.013 6.394 39.595 1.00 43.78 205 PRO A CA 1
ATOM 1570 C C . PRO A 1 205 ? -4.528 6.719 39.328 1.00 43.78 205 PRO A C 1
ATOM 1572 O O . PRO A 1 205 ? -4.207 7.855 38.991 1.00 43.78 205 PRO A O 1
ATOM 1575 N N . GLU A 1 206 ? -3.621 5.743 39.435 1.00 41.19 206 GLU A N 1
ATOM 1576 C CA . GLU A 1 206 ? -2.191 5.928 39.120 1.00 41.19 206 GLU A CA 1
ATOM 1577 C C . GLU A 1 206 ? -1.937 6.074 37.604 1.00 41.19 206 GLU A C 1
ATOM 1579 O O . GLU A 1 206 ? -1.047 6.811 37.183 1.00 41.19 206 GLU A O 1
ATOM 1584 N N . LEU A 1 207 ? -2.736 5.390 36.776 1.00 40.31 207 LEU A N 1
ATOM 1585 C CA . LEU A 1 207 ? -2.595 5.350 35.314 1.00 40.31 207 LEU A CA 1
ATOM 1586 C C . LEU A 1 207 ? -3.141 6.611 34.639 1.00 40.31 207 LEU A C 1
ATOM 1588 O O . LEU A 1 207 ? -2.558 7.077 33.661 1.00 40.31 207 LEU A O 1
ATOM 1592 N N . ASP A 1 208 ? -4.210 7.193 35.187 1.00 42.03 208 ASP A N 1
ATOM 1593 C CA . ASP A 1 208 ? -4.779 8.442 34.671 1.00 42.03 208 ASP A CA 1
ATOM 1594 C C . ASP A 1 208 ? -3.777 9.605 34.773 1.00 42.03 208 ASP A C 1
ATOM 1596 O O . ASP A 1 208 ? -3.688 10.403 33.845 1.00 42.03 208 ASP A O 1
ATOM 1600 N N . ARG A 1 209 ? -2.928 9.647 35.814 1.00 42.47 209 ARG A N 1
ATOM 1601 C CA . ARG A 1 209 ? -1.856 10.658 35.929 1.00 42.47 209 ARG A CA 1
ATOM 1602 C C . ARG A 1 209 ? -0.765 10.523 34.868 1.00 42.47 209 ARG A C 1
ATOM 1604 O O . ARG A 1 209 ? -0.256 11.542 34.413 1.00 42.47 209 ARG A O 1
ATOM 1611 N N . ILE A 1 210 ? -0.406 9.296 34.483 1.00 41.56 210 ILE A N 1
ATOM 1612 C CA . ILE A 1 210 ? 0.610 9.038 33.447 1.00 41.56 210 ILE A CA 1
ATOM 1613 C C . ILE A 1 210 ? 0.055 9.416 32.063 1.00 41.56 210 ILE A C 1
ATOM 1615 O O . ILE A 1 210 ? 0.749 10.003 31.237 1.00 41.56 210 ILE A O 1
ATOM 1619 N N . LEU A 1 211 ? -1.232 9.151 31.821 1.00 36.88 211 LEU A N 1
ATOM 1620 C CA . LEU A 1 211 ? -1.900 9.520 30.570 1.00 36.88 211 LEU A CA 1
ATOM 1621 C C . LEU A 1 211 ? -2.177 11.033 30.464 1.00 36.88 211 LEU A C 1
ATOM 1623 O O . LEU A 1 211 ? -2.153 11.584 29.359 1.00 36.88 211 LEU A O 1
ATOM 1627 N N . GLU A 1 212 ? -2.384 11.723 31.591 1.00 39.97 212 GLU A N 1
ATOM 1628 C CA . GLU A 1 212 ? -2.466 13.188 31.647 1.00 39.97 212 GLU A CA 1
ATOM 1629 C C . GLU A 1 212 ? -1.103 13.870 31.460 1.00 39.97 212 GLU A C 1
ATOM 1631 O O . GLU A 1 212 ? -1.039 14.884 30.760 1.00 39.97 212 GLU A O 1
ATOM 1636 N N . SER A 1 213 ? -0.008 13.314 32.003 1.00 35.12 213 SER A N 1
ATOM 1637 C CA . SER A 1 213 ? 1.342 13.870 31.798 1.00 35.12 213 SER A CA 1
ATOM 1638 C C . SER A 1 213 ? 1.810 13.795 30.341 1.00 35.12 213 SER A C 1
ATOM 1640 O O . SER A 1 213 ? 2.576 14.652 29.905 1.00 35.12 213 SER A O 1
ATOM 1642 N N . ASP A 1 214 ? 1.280 12.840 29.569 1.00 39.16 214 ASP A N 1
ATOM 1643 C CA . ASP A 1 214 ? 1.544 12.680 28.131 1.00 39.16 214 ASP A CA 1
ATOM 1644 C C . ASP A 1 214 ? 0.608 13.522 27.233 1.00 39.16 214 ASP A C 1
ATOM 1646 O O . ASP A 1 214 ? 0.660 13.443 26.001 1.00 39.16 214 ASP A O 1
ATOM 1650 N N . GLY A 1 215 ? -0.265 14.355 27.817 1.00 33.88 215 GLY A N 1
ATOM 1651 C CA . GLY A 1 215 ? -1.160 15.249 27.074 1.00 33.88 215 GLY A CA 1
ATOM 1652 C C . GLY A 1 215 ? -2.264 14.533 26.280 1.00 33.88 215 GLY A C 1
ATOM 1653 O O . GLY A 1 215 ? -2.803 15.096 25.320 1.00 33.88 215 GLY A O 1
ATOM 1654 N N . PHE A 1 216 ? -2.625 13.300 26.649 1.00 37.94 216 PHE A N 1
ATOM 1655 C CA . PHE A 1 216 ? -3.604 12.490 25.924 1.00 37.94 216 PHE A CA 1
ATOM 1656 C C . PHE A 1 216 ? -5.045 12.766 26.387 1.00 37.94 216 PHE A C 1
ATOM 1658 O O . PHE A 1 216 ? -5.700 11.959 27.040 1.00 37.94 216 PHE A O 1
ATOM 1665 N N . MET A 1 217 ? -5.577 13.925 25.998 1.00 33.84 217 MET A N 1
ATOM 1666 C CA . MET A 1 217 ? -7.003 14.246 26.126 1.00 33.84 217 MET A CA 1
ATOM 1667 C C . MET A 1 217 ? -7.775 13.726 24.903 1.00 33.84 217 MET A C 1
ATOM 1669 O O . MET A 1 217 ? -7.802 14.374 23.854 1.00 33.84 217 MET A O 1
ATOM 1673 N N . ILE A 1 218 ? -8.453 12.576 25.026 1.00 38.53 218 ILE A N 1
ATOM 1674 C CA . ILE A 1 218 ? -9.456 12.151 24.033 1.00 38.53 218 ILE A CA 1
ATOM 1675 C C . ILE A 1 218 ? -10.690 13.058 24.175 1.00 38.53 218 ILE A C 1
ATOM 1677 O O . ILE A 1 218 ? -11.639 12.752 24.896 1.00 38.53 218 ILE A O 1
ATOM 1681 N N . ARG A 1 219 ? -10.706 14.195 23.469 1.00 35.75 219 ARG A N 1
ATOM 1682 C CA . ARG A 1 219 ? -11.950 14.943 23.238 1.00 35.75 219 ARG A CA 1
ATOM 1683 C C . ARG A 1 219 ? -12.797 14.195 22.210 1.00 35.75 219 ARG A C 1
ATOM 1685 O O . ARG A 1 219 ? -12.501 14.236 21.020 1.00 35.75 219 ARG A O 1
ATOM 1692 N N . ASN A 1 220 ? -13.886 13.578 22.663 1.00 33.97 220 ASN A N 1
ATOM 1693 C CA . ASN A 1 220 ? -14.979 13.145 21.790 1.00 33.97 220 ASN A CA 1
ATOM 1694 C C . ASN A 1 220 ? -15.644 14.385 21.162 1.00 33.97 220 ASN A C 1
ATOM 1696 O O . ASN A 1 220 ? -16.448 15.053 21.816 1.00 33.97 220 ASN A O 1
ATOM 1700 N N . LYS A 1 221 ? -15.313 14.704 19.906 1.00 31.22 221 LYS A N 1
ATOM 1701 C CA . LYS A 1 221 ? -16.151 15.553 19.043 1.00 31.22 221 LYS A CA 1
ATOM 1702 C C . LYS A 1 221 ? -17.070 14.646 18.208 1.00 31.22 221 LYS A C 1
ATOM 1704 O O . LYS A 1 221 ? -16.658 13.539 17.878 1.00 31.22 221 LYS A O 1
ATOM 1709 N N . PRO A 1 222 ? -18.299 15.067 17.860 1.00 29.75 222 PRO A N 1
ATOM 1710 C CA . PRO A 1 222 ? -19.114 14.337 16.892 1.00 29.75 222 PRO A CA 1
ATOM 1711 C C . PRO A 1 222 ? -18.365 14.289 15.551 1.00 29.75 222 PRO A C 1
ATOM 1713 O O . PRO A 1 222 ? -18.028 15.326 14.983 1.00 29.75 222 PRO A O 1
ATOM 1716 N N . HIS A 1 223 ? -18.028 13.077 15.110 1.00 41.00 223 HIS A N 1
ATOM 1717 C CA . HIS A 1 223 ? -17.158 12.829 13.966 1.00 41.00 223 HIS A CA 1
ATOM 1718 C C . HIS A 1 223 ? -17.982 12.792 12.674 1.00 41.00 223 HIS A C 1
ATOM 1720 O O . HIS A 1 223 ? -18.624 11.790 12.369 1.00 41.00 223 HIS A O 1
ATOM 1726 N N . LEU A 1 224 ? -17.954 13.895 11.923 1.00 37.19 224 LEU A N 1
ATOM 1727 C CA . LEU A 1 224 ? -18.048 13.842 10.461 1.00 37.19 224 LEU A CA 1
ATOM 1728 C C . LEU A 1 224 ? -16.864 13.001 9.946 1.00 37.19 224 LEU A C 1
ATOM 1730 O O . LEU A 1 224 ? -15.829 12.964 10.621 1.00 37.19 224 LEU A O 1
ATOM 1734 N N . GLU A 1 225 ? -17.040 12.291 8.824 1.00 40.19 225 GLU A N 1
ATOM 1735 C CA . GLU A 1 225 ? -16.022 11.418 8.211 1.00 40.19 225 GLU A CA 1
ATOM 1736 C C . GLU A 1 225 ? -14.624 12.019 8.360 1.00 40.19 225 GLU A C 1
ATOM 1738 O O . GLU A 1 225 ? -14.387 13.166 7.986 1.00 40.19 225 GLU A O 1
ATOM 1743 N N . ASN A 1 226 ? -13.699 11.271 8.967 1.00 42.16 226 ASN A N 1
ATOM 1744 C CA . ASN A 1 226 ? -12.339 11.759 9.125 1.00 42.16 226 ASN A CA 1
ATOM 1745 C C . ASN A 1 226 ? -11.739 11.858 7.716 1.0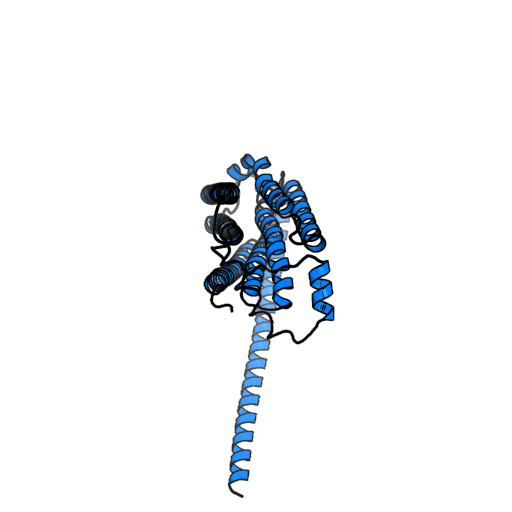0 42.16 226 ASN A C 1
ATOM 1747 O O . ASN A 1 226 ? -11.550 10.811 7.093 1.00 42.16 226 ASN A O 1
ATOM 1751 N N . PRO A 1 227 ? -11.394 13.051 7.207 1.00 40.66 227 PRO A N 1
ATOM 1752 C CA . PRO A 1 227 ? -10.911 13.198 5.835 1.00 40.66 227 PRO A CA 1
ATOM 1753 C C . PRO A 1 227 ? -9.667 12.349 5.516 1.00 40.66 227 PRO A C 1
ATOM 1755 O O . PRO A 1 227 ? -9.368 12.055 4.362 1.00 40.66 227 PRO A O 1
ATOM 1758 N N . ARG A 1 228 ? -8.948 11.911 6.556 1.00 49.91 228 ARG A N 1
ATOM 1759 C CA . ARG A 1 228 ? -7.796 11.003 6.468 1.00 49.91 228 ARG A CA 1
ATOM 1760 C C . ARG A 1 228 ? -8.177 9.573 6.055 1.00 49.91 228 ARG A C 1
ATOM 1762 O O . ARG A 1 228 ? -7.373 8.899 5.423 1.00 49.91 228 ARG A O 1
ATOM 1769 N N . SER A 1 229 ? -9.390 9.121 6.381 1.00 40.84 229 SER A N 1
ATOM 1770 C CA . SER A 1 229 ? -9.910 7.801 5.985 1.00 40.84 229 SER A CA 1
ATOM 1771 C C . SER A 1 229 ? -10.328 7.762 4.510 1.00 40.84 229 SER A C 1
ATOM 1773 O O . SER A 1 229 ? -10.003 6.806 3.806 1.00 40.84 229 SER A O 1
ATOM 1775 N N . SER A 1 230 ? -10.926 8.847 4.005 1.00 42.91 230 SER A N 1
ATOM 1776 C CA . SER A 1 230 ? -11.266 9.029 2.586 1.00 42.91 230 SER A CA 1
ATOM 1777 C C . SER A 1 230 ? -10.020 9.043 1.689 1.00 42.91 230 SER A C 1
ATOM 1779 O O . SER A 1 230 ? -10.031 8.504 0.586 1.00 42.91 230 SER A O 1
ATOM 1781 N N . PHE A 1 231 ? -8.917 9.600 2.192 1.00 50.06 231 PHE A N 1
ATOM 1782 C CA . PHE A 1 231 ? -7.617 9.642 1.522 1.00 50.06 231 PHE A CA 1
ATOM 1783 C C . PHE A 1 231 ? -6.979 8.257 1.342 1.00 50.06 231 PHE A C 1
ATOM 1785 O O . PHE A 1 231 ? -6.500 7.930 0.256 1.00 50.06 231 PHE A O 1
ATOM 1792 N N . ALA A 1 232 ? -7.000 7.427 2.387 1.00 48.06 232 ALA A N 1
ATOM 1793 C CA . ALA A 1 232 ? -6.402 6.095 2.360 1.00 48.06 232 ALA A CA 1
ATOM 1794 C C . ALA A 1 232 ? -7.212 5.115 1.482 1.00 48.06 232 ALA A C 1
ATOM 1796 O O . ALA A 1 232 ? -6.640 4.274 0.789 1.00 48.06 232 ALA A O 1
ATOM 1797 N N . LEU A 1 233 ? -8.541 5.280 1.450 1.00 49.62 233 LEU A N 1
ATOM 1798 C CA . LEU A 1 233 ? -9.444 4.572 0.537 1.00 49.62 233 LEU A CA 1
ATOM 1799 C C . LEU A 1 233 ? -9.203 4.954 -0.932 1.00 49.62 233 LEU A C 1
ATOM 1801 O O . LEU A 1 233 ? -9.035 4.066 -1.763 1.00 49.62 233 LEU A O 1
ATOM 1805 N N . ALA A 1 234 ? -9.153 6.252 -1.254 1.00 49.25 234 ALA A N 1
ATOM 1806 C CA . ALA A 1 234 ? -9.025 6.725 -2.635 1.00 49.25 234 ALA A CA 1
ATOM 1807 C C . ALA A 1 234 ? -7.675 6.352 -3.274 1.00 49.25 234 ALA A C 1
ATOM 1809 O O . ALA A 1 234 ? -7.625 5.922 -4.423 1.00 49.25 234 ALA A O 1
ATOM 1810 N N . THR A 1 235 ? -6.583 6.469 -2.517 1.00 53.28 235 THR A N 1
ATOM 1811 C CA . THR A 1 235 ? -5.221 6.174 -2.996 1.00 53.28 235 THR A CA 1
ATOM 1812 C C . THR A 1 235 ? -4.937 4.674 -3.048 1.00 53.28 235 THR A C 1
ATOM 1814 O O . THR A 1 235 ? -4.359 4.190 -4.021 1.00 53.28 235 THR A O 1
ATOM 1817 N N . GLY A 1 236 ? -5.406 3.921 -2.047 1.00 53.78 236 GLY A N 1
ATOM 1818 C CA . GLY A 1 236 ? -5.290 2.466 -2.009 1.00 53.78 236 GLY A CA 1
ATOM 1819 C C . GLY A 1 236 ? -6.040 1.789 -3.158 1.00 53.78 236 GLY A C 1
ATOM 1820 O O . GLY A 1 236 ?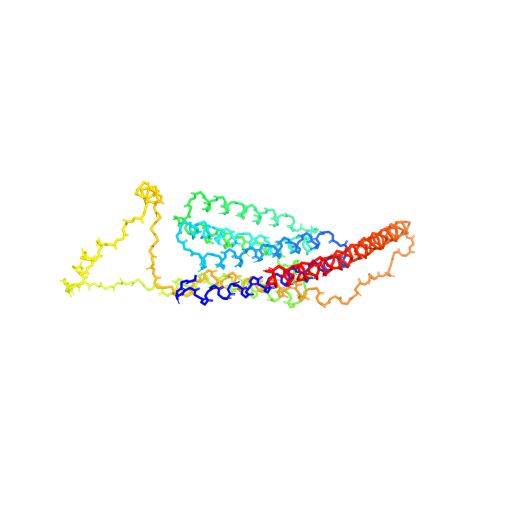 -5.459 0.946 -3.837 1.00 53.78 236 GLY A O 1
ATOM 1821 N N . LEU A 1 237 ? -7.290 2.194 -3.424 1.00 56.56 237 LEU A N 1
ATOM 1822 C CA . LEU A 1 237 ? -8.099 1.656 -4.528 1.00 56.56 237 LEU A CA 1
ATOM 1823 C C . LEU A 1 237 ? -7.532 2.023 -5.903 1.00 56.56 237 LEU A C 1
ATOM 1825 O O . LEU A 1 237 ? -7.471 1.156 -6.771 1.00 56.56 237 LEU A O 1
ATOM 1829 N N . ALA A 1 238 ? -7.083 3.269 -6.097 1.00 56.28 238 ALA A N 1
ATOM 1830 C CA . ALA A 1 238 ? -6.470 3.695 -7.356 1.00 56.28 238 ALA A CA 1
ATOM 1831 C C . ALA A 1 238 ? -5.185 2.906 -7.662 1.00 56.28 238 ALA A C 1
ATOM 1833 O O . ALA A 1 238 ? -5.007 2.452 -8.789 1.00 56.28 238 ALA A O 1
ATOM 1834 N N . GLY A 1 239 ? -4.333 2.669 -6.656 1.00 55.44 239 GLY A N 1
ATOM 1835 C CA . GLY A 1 239 ? -3.138 1.833 -6.806 1.00 55.44 239 GLY A CA 1
ATOM 1836 C C . GLY A 1 239 ? -3.463 0.372 -7.133 1.00 55.44 239 GLY A C 1
ATOM 1837 O O . GLY A 1 239 ? -2.835 -0.212 -8.012 1.00 55.44 239 GLY A O 1
ATOM 1838 N N . CYS A 1 240 ? -4.482 -0.200 -6.482 1.00 54.38 240 CYS A N 1
ATOM 1839 C CA . CYS A 1 240 ? -4.904 -1.586 -6.701 1.00 54.38 240 CYS A CA 1
ATOM 1840 C C . CYS A 1 240 ? -5.458 -1.775 -8.117 1.00 54.38 240 CYS A C 1
ATOM 1842 O O . CYS A 1 240 ? -5.120 -2.746 -8.786 1.00 54.38 240 CYS A O 1
ATOM 1844 N N . LEU A 1 241 ? -6.284 -0.830 -8.577 1.00 59.22 241 LEU A N 1
ATOM 1845 C CA . LEU A 1 241 ? -6.862 -0.838 -9.920 1.00 59.22 241 LEU A CA 1
ATOM 1846 C C . LEU A 1 241 ? -5.804 -0.596 -11.001 1.00 59.22 241 LEU A C 1
ATOM 1848 O O . LEU A 1 241 ? -5.848 -1.265 -12.024 1.00 59.22 241 LEU A O 1
ATOM 1852 N N . ALA A 1 242 ? -4.835 0.295 -10.771 1.00 57.88 242 ALA A N 1
ATOM 1853 C CA . ALA A 1 242 ? -3.747 0.543 -11.718 1.00 57.88 242 ALA A CA 1
ATOM 1854 C C . ALA A 1 242 ? -2.843 -0.688 -11.899 1.00 57.88 242 ALA A C 1
ATOM 1856 O O . ALA A 1 242 ? -2.472 -1.024 -13.020 1.00 57.88 242 ALA A O 1
ATOM 1857 N N . LEU A 1 243 ? -2.530 -1.397 -10.808 1.00 56.75 243 LEU A N 1
ATOM 1858 C CA . LEU A 1 243 ? -1.740 -2.632 -10.856 1.00 56.75 243 LEU A CA 1
ATOM 1859 C C . LEU A 1 243 ? -2.530 -3.801 -11.451 1.00 56.75 243 LEU A C 1
ATOM 1861 O O . LEU A 1 243 ? -1.985 -4.560 -12.247 1.00 56.75 243 LEU A O 1
ATOM 1865 N N . ALA A 1 244 ? -3.817 -3.927 -11.114 1.00 57.34 244 ALA A N 1
ATOM 1866 C CA . ALA A 1 244 ? -4.687 -4.939 -11.708 1.00 57.34 244 ALA A CA 1
ATOM 1867 C C . ALA A 1 244 ? -4.888 -4.711 -13.216 1.00 57.34 244 ALA A C 1
ATOM 1869 O O . ALA A 1 244 ? -4.874 -5.677 -13.973 1.00 57.34 244 ALA A O 1
ATOM 1870 N N . ALA A 1 245 ? -5.022 -3.456 -13.660 1.00 54.28 245 ALA A N 1
ATOM 1871 C CA . ALA A 1 245 ? -5.082 -3.099 -15.079 1.00 54.28 245 ALA A CA 1
ATOM 1872 C C . ALA A 1 245 ? -3.774 -3.446 -15.809 1.00 54.28 245 ALA A C 1
ATOM 1874 O O . ALA A 1 245 ? -3.806 -4.029 -16.888 1.00 54.28 245 ALA A O 1
ATOM 1875 N N . CYS A 1 246 ? -2.625 -3.190 -15.174 1.00 50.62 246 CYS A N 1
ATOM 1876 C CA . CYS A 1 246 ? -1.317 -3.522 -15.735 1.00 50.62 246 CYS A CA 1
ATOM 1877 C C . CYS A 1 246 ? -1.093 -5.038 -15.922 1.00 50.62 246 CYS A C 1
ATOM 1879 O O . CYS A 1 246 ? -0.341 -5.429 -16.816 1.00 50.62 246 CYS A O 1
ATOM 1881 N N . GLU A 1 247 ? -1.707 -5.889 -15.090 1.00 55.56 247 GLU A N 1
ATOM 1882 C CA . GLU A 1 247 ? -1.522 -7.348 -15.153 1.00 55.56 247 GLU A CA 1
ATOM 1883 C C . GLU A 1 247 ? -2.625 -8.063 -15.960 1.00 55.56 247 GLU A C 1
ATOM 1885 O O . GLU A 1 247 ? -2.346 -9.087 -16.578 1.00 55.56 247 GLU A O 1
ATOM 1890 N N . MET A 1 248 ? -3.857 -7.530 -16.019 1.00 42.41 248 MET A N 1
ATOM 1891 C CA . MET A 1 248 ? -4.950 -8.136 -16.804 1.00 42.41 248 MET A CA 1
ATOM 1892 C C . MET A 1 248 ? -4.787 -7.976 -18.322 1.00 42.41 248 MET A C 1
ATOM 1894 O O . MET A 1 248 ? -5.307 -8.808 -19.061 1.00 42.41 248 MET A O 1
ATOM 1898 N N . GLU A 1 249 ? -4.034 -6.977 -18.793 1.00 45.44 249 GLU A N 1
ATOM 1899 C CA . GLU A 1 249 ? -3.880 -6.696 -20.230 1.00 45.44 249 GLU A CA 1
ATOM 1900 C C . GLU A 1 249 ? -2.551 -7.206 -20.825 1.00 45.44 249 GLU A C 1
ATOM 1902 O O . GLU A 1 249 ? -2.130 -6.754 -21.888 1.00 45.44 249 GLU A O 1
ATOM 1907 N N . ARG A 1 250 ? -1.865 -8.164 -20.180 1.00 42.47 250 ARG A N 1
ATOM 1908 C CA . ARG A 1 250 ? -0.794 -8.927 -20.848 1.00 42.47 250 ARG A CA 1
ATOM 1909 C C . ARG A 1 250 ? -1.342 -10.236 -21.429 1.00 42.47 250 ARG A C 1
ATOM 1911 O O . ARG A 1 250 ? -1.218 -11.275 -20.778 1.00 42.47 250 ARG A O 1
ATOM 1918 N N . PRO A 1 251 ? -1.854 -10.273 -22.673 1.00 37.47 251 PRO A N 1
ATOM 1919 C CA . PRO A 1 251 ? -1.732 -11.500 -23.436 1.00 37.47 251 PRO A CA 1
ATOM 1920 C C . PRO A 1 251 ? -0.236 -11.692 -23.718 1.00 37.47 251 PRO A C 1
ATOM 1922 O O . PRO A 1 251 ? 0.413 -10.765 -24.194 1.00 37.47 251 PRO A O 1
ATOM 1925 N N . ASN A 1 252 ? 0.308 -12.860 -23.363 1.00 38.94 252 ASN A N 1
ATOM 1926 C CA . ASN A 1 252 ? 1.555 -13.442 -23.879 1.00 38.94 252 ASN A CA 1
ATOM 1927 C C . ASN A 1 252 ? 2.364 -12.526 -24.821 1.00 38.94 252 ASN A C 1
ATOM 1929 O O . ASN A 1 252 ? 2.309 -12.672 -26.039 1.00 38.94 252 ASN A O 1
ATOM 1933 N N . GLN A 1 253 ? 3.172 -11.623 -24.271 1.00 37.88 253 GLN A N 1
ATOM 1934 C CA . GLN A 1 253 ? 4.352 -11.143 -24.988 1.00 37.88 253 GLN A CA 1
ATOM 1935 C C . GLN A 1 253 ? 5.449 -12.171 -24.704 1.00 37.88 253 GLN A C 1
ATOM 1937 O O . GLN A 1 253 ? 6.372 -11.935 -23.927 1.00 37.88 253 GLN A O 1
ATOM 1942 N N . VAL A 1 254 ? 5.267 -13.364 -25.286 1.00 40.53 254 VAL A N 1
ATOM 1943 C CA . VAL A 1 254 ? 6.400 -14.195 -25.695 1.00 40.53 254 VAL A CA 1
ATOM 1944 C C . VAL A 1 254 ? 7.241 -13.271 -26.559 1.00 40.53 254 VAL A C 1
ATOM 1946 O O . VAL A 1 254 ? 6.703 -12.604 -27.447 1.00 40.53 254 VAL A O 1
ATOM 1949 N N . GLY A 1 255 ? 8.506 -13.124 -26.174 1.00 36.72 255 GLY A N 1
ATOM 1950 C CA . GLY A 1 255 ? 9.411 -12.152 -26.753 1.00 36.72 255 GLY A CA 1
ATOM 1951 C C . GLY A 1 255 ? 9.393 -12.212 -28.271 1.00 36.72 255 GLY A C 1
ATOM 1952 O O . GLY A 1 255 ? 9.151 -13.251 -28.880 1.00 36.72 255 GLY A O 1
ATOM 1953 N N . THR A 1 256 ? 9.657 -11.069 -28.879 1.00 34.41 256 THR A N 1
ATOM 1954 C CA . THR A 1 256 ? 10.037 -10.970 -30.278 1.00 34.41 256 THR A CA 1
ATOM 1955 C C . THR A 1 256 ? 11.293 -11.833 -30.492 1.00 34.41 256 THR A C 1
ATOM 1957 O O . THR A 1 256 ? 12.413 -11.344 -30.393 1.00 34.41 256 THR A O 1
ATOM 1960 N N . GLU A 1 257 ? 11.111 -13.134 -30.742 1.00 40.88 257 GLU A N 1
ATOM 1961 C CA . GLU A 1 257 ? 12.125 -14.121 -31.151 1.00 40.88 257 GLU A CA 1
ATOM 1962 C C . GLU A 1 257 ? 12.547 -13.896 -32.608 1.00 40.88 257 GLU A C 1
ATOM 1964 O O . GLU A 1 257 ? 12.561 -14.787 -33.453 1.00 40.88 257 GLU A O 1
ATOM 1969 N N . ALA A 1 258 ? 12.875 -12.659 -32.939 1.00 43.06 258 ALA A N 1
ATOM 1970 C CA . ALA A 1 258 ? 13.401 -12.314 -34.240 1.00 43.06 258 ALA A CA 1
ATOM 1971 C C . ALA A 1 258 ? 14.502 -11.292 -34.008 1.00 43.06 258 ALA A C 1
ATOM 1973 O O . ALA A 1 258 ? 14.238 -10.102 -34.091 1.00 43.06 258 ALA A O 1
ATOM 1974 N N . GLU A 1 259 ? 15.677 -11.780 -33.588 1.00 45.00 259 GLU A N 1
ATOM 1975 C CA . GLU A 1 259 ? 17.005 -11.308 -34.042 1.00 45.00 259 GLU A CA 1
ATOM 1976 C C . GLU A 1 259 ? 18.206 -11.880 -33.249 1.00 45.00 259 GLU A C 1
ATOM 1978 O O . GLU A 1 259 ? 19.338 -11.494 -33.519 1.00 45.00 259 GLU A O 1
ATOM 1983 N N . LEU A 1 260 ? 18.032 -12.850 -32.337 1.00 49.06 260 LEU A N 1
ATOM 1984 C CA . LEU A 1 260 ? 19.166 -13.433 -31.588 1.00 49.06 260 LEU A CA 1
ATOM 1985 C C . LEU A 1 260 ? 19.211 -14.974 -31.572 1.00 49.06 260 LEU A C 1
ATOM 1987 O O . LEU A 1 260 ? 19.656 -15.576 -30.601 1.00 49.06 260 LEU A O 1
ATOM 1991 N N . GLY A 1 261 ? 18.758 -15.619 -32.647 1.00 45.78 261 GLY A N 1
ATOM 1992 C CA . GLY A 1 261 ? 18.623 -17.080 -32.739 1.00 45.78 261 GLY A CA 1
ATOM 1993 C C . GLY A 1 261 ? 19.914 -17.891 -32.918 1.00 45.78 261 GLY A C 1
ATOM 1994 O O . GLY A 1 261 ? 19.810 -19.038 -33.321 1.00 45.78 261 GLY A O 1
ATOM 1995 N N . ASP A 1 262 ? 21.103 -17.331 -32.669 1.00 56.03 262 ASP A N 1
ATOM 1996 C CA . ASP A 1 262 ? 22.373 -18.042 -32.932 1.00 56.03 262 ASP A CA 1
ATOM 1997 C C . ASP A 1 262 ? 23.504 -17.710 -31.934 1.00 56.03 262 ASP A C 1
ATOM 1999 O O . ASP A 1 262 ? 24.684 -17.943 -32.199 1.00 56.03 262 ASP A O 1
ATOM 2003 N N . SER A 1 263 ? 23.181 -17.126 -30.770 1.00 60.41 263 SER A N 1
ATOM 2004 C CA . SER A 1 263 ? 24.198 -16.863 -29.739 1.00 60.41 263 SER A CA 1
ATOM 2005 C C . SER A 1 263 ? 24.299 -18.046 -28.760 1.00 60.41 263 SER A C 1
ATOM 2007 O O . SER A 1 263 ? 23.259 -18.473 -28.257 1.00 60.41 263 SER A O 1
ATOM 2009 N N . PRO A 1 264 ? 25.509 -18.511 -28.384 1.00 64.38 264 PRO A N 1
ATOM 2010 C CA . PRO A 1 264 ? 25.698 -19.579 -27.388 1.00 64.38 264 PRO A CA 1
ATOM 2011 C C . PRO A 1 264 ? 25.038 -19.293 -26.029 1.00 64.38 264 PRO A C 1
ATOM 2013 O O . PRO A 1 264 ? 24.733 -20.204 -25.271 1.00 64.38 264 PRO A O 1
ATOM 2016 N N . ILE A 1 265 ? 24.802 -18.013 -25.726 1.00 60.19 265 ILE A N 1
ATOM 2017 C CA . ILE A 1 265 ? 24.165 -17.558 -24.487 1.00 60.19 265 ILE A CA 1
ATOM 2018 C C . ILE A 1 265 ? 22.657 -17.852 -24.509 1.00 60.19 265 ILE A C 1
ATOM 2020 O O . ILE A 1 265 ? 22.072 -18.084 -23.459 1.00 60.19 265 ILE A O 1
ATOM 2024 N N . ALA A 1 266 ? 22.024 -17.864 -25.688 1.00 58.44 266 ALA A N 1
ATOM 2025 C CA . ALA A 1 266 ? 20.591 -18.127 -25.819 1.00 58.44 266 ALA A CA 1
ATOM 2026 C C . ALA A 1 266 ? 20.259 -19.603 -25.533 1.00 58.44 266 ALA A C 1
ATOM 2028 O O . ALA A 1 266 ? 19.291 -19.884 -24.828 1.00 58.44 266 ALA A O 1
ATOM 2029 N N . GLU A 1 267 ? 21.104 -20.523 -26.005 1.00 70.44 267 GLU A N 1
ATOM 2030 C CA . GLU A 1 267 ? 20.989 -21.964 -25.742 1.00 70.44 267 GLU A CA 1
ATOM 2031 C C . GLU A 1 267 ? 21.182 -22.266 -24.245 1.00 70.44 267 GLU A C 1
ATOM 2033 O O . GLU A 1 267 ? 20.330 -22.899 -23.629 1.00 70.44 267 GLU A O 1
ATOM 2038 N N . GLU A 1 268 ? 22.206 -21.678 -23.608 1.00 72.50 268 GLU A N 1
ATOM 2039 C CA . GLU A 1 268 ? 22.438 -21.832 -22.162 1.00 72.50 268 GLU A CA 1
ATOM 2040 C C . GLU A 1 268 ? 21.278 -21.271 -21.315 1.00 72.50 268 GLU A C 1
ATOM 2042 O O . GLU A 1 268 ? 20.909 -21.848 -20.289 1.00 72.50 268 GLU A O 1
ATOM 2047 N N . THR A 1 269 ? 20.661 -20.157 -21.730 1.00 71.50 269 THR A N 1
ATOM 2048 C CA . THR A 1 269 ? 19.501 -19.604 -21.014 1.00 71.50 269 THR A CA 1
ATOM 2049 C C . THR A 1 269 ? 18.242 -20.454 -21.154 1.00 71.50 269 THR A C 1
ATOM 2051 O O . THR A 1 269 ? 17.460 -20.506 -20.202 1.00 71.50 269 THR A O 1
ATOM 2054 N N . GLU A 1 270 ? 18.045 -21.118 -22.294 1.00 79.69 270 GLU A N 1
ATOM 2055 C CA . GLU A 1 270 ? 16.882 -21.980 -22.517 1.00 79.69 270 GLU A CA 1
ATOM 2056 C C . GLU A 1 270 ? 17.032 -23.306 -21.762 1.00 79.69 270 GLU A C 1
ATOM 2058 O O . GLU A 1 270 ? 16.106 -23.696 -21.050 1.00 79.69 270 GLU A O 1
ATOM 2063 N N . ASP A 1 271 ? 18.232 -23.896 -21.759 1.00 79.62 271 ASP A N 1
ATOM 2064 C CA . ASP A 1 271 ? 18.566 -25.074 -20.947 1.00 79.62 271 ASP A CA 1
ATOM 2065 C C . ASP A 1 271 ? 18.346 -24.813 -19.446 1.00 79.62 271 ASP A C 1
ATOM 2067 O O . ASP A 1 271 ? 17.764 -25.627 -18.720 1.00 79.62 271 ASP A O 1
ATOM 2071 N N . LEU A 1 272 ? 18.775 -23.646 -18.949 1.00 79.12 272 LEU A N 1
ATOM 2072 C CA . LEU A 1 272 ? 18.552 -23.248 -17.555 1.00 79.12 272 LEU A CA 1
ATOM 2073 C C . LEU A 1 272 ? 17.065 -23.041 -17.240 1.00 79.12 272 LEU A C 1
ATOM 2075 O O . LEU A 1 272 ? 16.623 -23.350 -16.126 1.00 79.12 272 LEU A O 1
ATOM 2079 N N . ARG A 1 273 ? 16.293 -22.517 -18.198 1.00 80.50 273 ARG A N 1
ATOM 2080 C CA . ARG A 1 273 ? 14.849 -22.296 -18.065 1.00 80.50 273 ARG A CA 1
ATOM 2081 C C . ARG A 1 273 ? 14.090 -23.618 -18.032 1.00 80.50 273 ARG A C 1
ATOM 2083 O O . ARG A 1 273 ? 13.222 -23.785 -17.174 1.00 80.50 273 ARG A O 1
ATOM 2090 N N . GLU A 1 274 ? 14.448 -24.561 -18.897 1.00 90.38 274 GLU A N 1
ATOM 2091 C CA . GLU A 1 274 ? 13.872 -25.906 -18.935 1.00 90.38 274 GLU A CA 1
ATOM 2092 C C . GLU A 1 274 ? 14.200 -26.672 -17.643 1.00 90.38 274 GLU A C 1
ATOM 2094 O O . GLU A 1 274 ? 13.292 -27.125 -16.945 1.00 90.38 274 GLU A O 1
ATOM 2099 N N . ALA A 1 275 ? 15.461 -26.650 -17.197 1.00 82.88 275 ALA A N 1
ATOM 2100 C CA . ALA A 1 275 ? 15.876 -27.272 -15.936 1.00 82.88 275 ALA A CA 1
ATOM 2101 C C . ALA A 1 275 ? 15.223 -26.648 -14.684 1.00 82.88 275 ALA A C 1
ATOM 2103 O O . ALA A 1 275 ? 15.124 -27.284 -13.627 1.00 82.88 275 ALA A O 1
ATOM 2104 N N . MET A 1 276 ? 14.830 -25.374 -14.741 1.00 85.62 276 MET A N 1
ATOM 2105 C CA . MET A 1 276 ? 14.067 -24.728 -13.672 1.00 85.62 276 MET A CA 1
ATOM 2106 C C . MET A 1 276 ? 12.587 -25.127 -13.720 1.00 85.62 276 MET A C 1
ATOM 2108 O O . MET A 1 276 ? 12.005 -25.405 -12.671 1.00 85.62 276 MET A O 1
ATOM 2112 N N . ASN A 1 277 ? 11.991 -25.203 -14.912 1.00 87.31 277 ASN A N 1
ATOM 2113 C CA . ASN A 1 277 ? 10.611 -25.655 -15.091 1.00 87.31 277 ASN A CA 1
ATOM 2114 C C . ASN A 1 277 ? 10.418 -27.104 -14.632 1.00 87.31 277 ASN A C 1
ATOM 2116 O O . ASN A 1 277 ? 9.453 -27.380 -13.921 1.00 87.31 277 ASN A O 1
ATOM 2120 N N . ASP A 1 278 ? 11.359 -27.992 -14.947 1.00 89.44 278 ASP A N 1
ATOM 2121 C CA . ASP A 1 278 ? 11.311 -29.395 -14.525 1.00 89.44 278 ASP A CA 1
ATOM 2122 C C . ASP A 1 278 ? 11.392 -29.546 -13.004 1.00 89.44 278 ASP A C 1
ATOM 2124 O O . ASP A 1 278 ? 10.631 -30.310 -12.407 1.00 89.44 278 ASP A O 1
ATOM 2128 N N . ARG A 1 279 ? 12.262 -28.767 -12.346 1.00 86.25 279 ARG A N 1
ATOM 2129 C CA . ARG A 1 279 ? 12.347 -28.740 -10.876 1.00 86.25 279 ARG A CA 1
ATOM 2130 C C . ARG A 1 279 ? 11.054 -28.247 -10.240 1.00 86.25 279 ARG A C 1
ATOM 2132 O O . ARG A 1 279 ? 10.537 -28.892 -9.333 1.00 86.25 279 ARG A O 1
ATOM 2139 N N . ASN A 1 280 ? 10.496 -27.152 -10.754 1.00 87.38 280 ASN A N 1
ATOM 2140 C CA . ASN A 1 280 ? 9.226 -26.623 -10.262 1.00 87.38 280 ASN A CA 1
ATOM 2141 C C . ASN A 1 280 ? 8.080 -27.632 -10.459 1.00 87.38 280 ASN A C 1
ATOM 2143 O O . ASN A 1 280 ? 7.218 -27.763 -9.591 1.00 87.38 280 ASN A O 1
ATOM 2147 N N . ALA A 1 281 ? 8.064 -28.365 -11.578 1.00 87.44 281 ALA A N 1
ATOM 2148 C CA . ALA A 1 281 ? 7.072 -29.406 -11.835 1.00 87.44 281 ALA A CA 1
ATOM 2149 C C . ALA A 1 281 ? 7.188 -30.570 -10.835 1.00 87.44 281 ALA A C 1
ATOM 2151 O O . ALA A 1 281 ? 6.170 -30.989 -10.280 1.00 87.44 281 ALA A O 1
ATOM 2152 N N . GLN A 1 282 ? 8.409 -31.030 -10.544 1.00 91.81 282 GLN A N 1
ATOM 2153 C CA . GLN A 1 282 ? 8.664 -32.072 -9.542 1.00 91.81 282 GLN A CA 1
ATOM 2154 C C . GLN A 1 282 ? 8.213 -31.645 -8.139 1.00 91.81 282 GLN A C 1
ATOM 2156 O O . GLN A 1 282 ? 7.484 -32.384 -7.480 1.00 91.81 282 GLN A O 1
ATOM 2161 N N . GLU A 1 283 ? 8.552 -30.427 -7.706 1.00 90.12 283 GLU A N 1
ATOM 2162 C CA . GLU A 1 283 ? 8.121 -29.905 -6.401 1.00 90.12 283 GLU A CA 1
ATOM 2163 C C . GLU A 1 283 ? 6.588 -29.823 -6.290 1.00 90.12 283 GLU A C 1
ATOM 2165 O O . GLU A 1 283 ? 6.009 -30.131 -5.244 1.00 90.12 283 GLU A O 1
ATOM 2170 N N . ILE A 1 284 ? 5.896 -29.450 -7.374 1.00 86.88 284 ILE A N 1
ATOM 2171 C CA . ILE A 1 284 ? 4.427 -29.420 -7.411 1.00 86.88 284 ILE A CA 1
ATOM 2172 C C . ILE A 1 284 ? 3.835 -30.827 -7.268 1.00 86.88 284 ILE A C 1
ATOM 2174 O O . ILE A 1 284 ? 2.834 -30.995 -6.562 1.00 86.88 284 ILE A O 1
ATOM 2178 N N . GLU A 1 285 ? 4.414 -31.836 -7.918 1.00 94.38 285 GLU A N 1
ATOM 2179 C CA . GLU A 1 285 ? 3.963 -33.225 -7.784 1.00 94.38 285 GLU A CA 1
ATOM 2180 C C . GLU A 1 285 ? 4.202 -33.774 -6.373 1.00 94.38 285 GLU A C 1
ATOM 2182 O O . GLU A 1 285 ? 3.294 -34.378 -5.796 1.00 94.38 285 GLU A O 1
ATOM 2187 N N . GLU A 1 286 ? 5.354 -33.481 -5.766 1.00 93.06 286 GLU A N 1
ATOM 2188 C CA . GLU A 1 286 ? 5.651 -33.851 -4.377 1.00 93.06 286 GLU A CA 1
ATOM 2189 C C . GLU A 1 286 ? 4.670 -33.206 -3.389 1.00 93.06 286 GLU A C 1
ATOM 2191 O O . GLU A 1 286 ? 4.130 -33.876 -2.500 1.00 93.06 286 GLU A O 1
ATOM 2196 N N . MET A 1 287 ? 4.360 -31.918 -3.572 1.00 89.38 287 MET A N 1
ATOM 2197 C CA . MET A 1 287 ? 3.358 -31.229 -2.755 1.00 89.38 287 MET A CA 1
ATOM 2198 C C . MET A 1 287 ? 1.964 -31.849 -2.909 1.00 89.38 287 MET A C 1
ATOM 2200 O O . MET A 1 287 ? 1.245 -31.993 -1.916 1.00 89.38 287 MET A O 1
ATOM 2204 N N . ARG A 1 288 ? 1.572 -32.248 -4.128 1.00 94.19 288 ARG A N 1
ATOM 2205 C CA . ARG A 1 288 ? 0.288 -32.928 -4.378 1.00 94.19 288 ARG A CA 1
ATOM 2206 C C . ARG A 1 288 ? 0.230 -34.304 -3.716 1.00 94.19 288 ARG A C 1
ATOM 2208 O O . ARG A 1 288 ? -0.803 -34.636 -3.136 1.00 94.19 288 ARG A O 1
ATOM 2215 N N . ALA A 1 289 ? 1.318 -35.071 -3.753 1.00 93.00 289 ALA A N 1
ATOM 2216 C CA . ALA A 1 289 ? 1.403 -36.369 -3.086 1.00 93.00 289 ALA A CA 1
ATOM 2217 C C . ALA A 1 289 ? 1.293 -36.229 -1.556 1.00 93.00 289 ALA A C 1
ATOM 2219 O O . ALA A 1 289 ? 0.505 -36.931 -0.920 1.00 93.00 289 ALA A O 1
ATOM 2220 N N . SER A 1 290 ? 2.005 -35.258 -0.974 1.00 90.88 290 SER A N 1
ATOM 2221 C CA . SER A 1 290 ? 1.920 -34.942 0.459 1.00 90.88 290 SER A CA 1
ATOM 2222 C C . SER A 1 290 ? 0.503 -34.520 0.870 1.00 90.88 290 SER A C 1
ATOM 2224 O O . SER A 1 290 ? -0.030 -34.992 1.878 1.00 90.88 290 SER A O 1
ATOM 2226 N N . ALA A 1 291 ? -0.167 -33.701 0.051 1.00 90.25 291 ALA A N 1
ATOM 2227 C CA . ALA A 1 291 ? -1.555 -33.309 0.287 1.00 90.25 291 ALA A CA 1
ATOM 2228 C C . ALA A 1 291 ? -2.507 -34.521 0.293 1.00 90.25 291 ALA A C 1
ATOM 2230 O O . ALA A 1 291 ? -3.300 -34.666 1.226 1.00 90.25 291 ALA A O 1
ATOM 2231 N N . GLN A 1 292 ? -2.387 -35.433 -0.676 1.00 94.50 292 GLN A N 1
ATOM 2232 C CA . GLN A 1 292 ? -3.200 -36.655 -0.727 1.00 94.50 292 GLN A CA 1
ATOM 2233 C C . GLN A 1 292 ? -2.991 -37.551 0.503 1.00 94.50 292 GLN A C 1
ATOM 2235 O O . GLN A 1 292 ? -3.966 -38.030 1.086 1.00 94.50 292 GLN A O 1
ATOM 2240 N N . GLU A 1 293 ? -1.747 -37.714 0.965 1.00 95.19 293 GLU A N 1
ATOM 2241 C CA . GLU A 1 293 ? -1.454 -38.478 2.184 1.00 95.19 293 GLU A CA 1
ATOM 2242 C C . GLU A 1 293 ? -2.114 -37.840 3.421 1.00 95.19 293 GLU A C 1
ATOM 2244 O O . GLU A 1 293 ? -2.657 -38.532 4.292 1.00 95.19 293 GLU A O 1
ATOM 2249 N N . THR A 1 294 ? -2.105 -36.505 3.514 1.00 91.88 294 THR A N 1
ATOM 2250 C CA . THR A 1 294 ? -2.781 -35.806 4.617 1.00 91.88 294 THR A CA 1
ATOM 2251 C C . THR A 1 294 ? -4.300 -35.960 4.575 1.00 91.88 294 THR A C 1
ATOM 2253 O O . THR A 1 294 ? -4.911 -36.134 5.633 1.00 91.88 294 THR A O 1
ATOM 2256 N N . GLU A 1 295 ? -4.915 -35.964 3.389 1.00 95.56 295 GLU A N 1
ATOM 2257 C CA . GLU A 1 295 ? -6.355 -36.194 3.234 1.00 95.56 295 GLU A CA 1
ATOM 2258 C C . GLU A 1 295 ? -6.756 -37.614 3.652 1.00 95.56 295 GLU A C 1
ATOM 2260 O O . GLU A 1 295 ? -7.745 -37.784 4.373 1.00 95.56 295 GLU A O 1
ATOM 2265 N N . GLU A 1 296 ? -5.960 -38.625 3.296 1.00 96.81 296 GLU A N 1
ATOM 2266 C CA . GLU A 1 296 ? -6.195 -40.013 3.703 1.00 96.81 296 GLU A CA 1
ATOM 2267 C C . GLU A 1 296 ? -6.099 -40.180 5.229 1.00 96.81 296 GLU A C 1
ATOM 2269 O O . GLU A 1 296 ? -6.986 -40.765 5.867 1.00 96.81 296 GLU A O 1
ATOM 2274 N N . LYS A 1 297 ? -5.073 -39.584 5.853 1.00 95.50 297 LYS A N 1
ATOM 2275 C CA . LYS A 1 297 ? -4.934 -39.563 7.320 1.00 95.50 297 LYS A CA 1
ATOM 2276 C C . LYS A 1 297 ? -6.133 -38.892 7.987 1.00 95.50 297 LYS A C 1
ATOM 2278 O O . LYS A 1 297 ? -6.633 -39.389 9.003 1.00 95.50 297 LYS A O 1
ATOM 2283 N N . LEU A 1 298 ? -6.622 -37.786 7.422 1.00 95.62 298 LEU A N 1
ATOM 2284 C CA . LEU A 1 298 ? -7.784 -37.070 7.945 1.00 95.62 298 LEU A CA 1
ATOM 2285 C C . LEU A 1 298 ? -9.068 -37.905 7.822 1.00 95.62 298 LEU A C 1
ATOM 2287 O O . LEU A 1 298 ? -9.877 -37.929 8.754 1.00 95.62 298 LEU A O 1
ATOM 2291 N N . ALA A 1 299 ? -9.251 -38.615 6.706 1.00 94.69 299 ALA A N 1
ATOM 2292 C CA . ALA A 1 299 ? -10.386 -39.507 6.487 1.00 94.69 299 ALA A CA 1
ATOM 2293 C C . ALA A 1 299 ? -10.406 -40.662 7.504 1.00 94.69 299 ALA A C 1
ATOM 2295 O O . ALA A 1 299 ? -11.435 -40.904 8.141 1.00 94.69 299 ALA A O 1
ATOM 2296 N N . ASN A 1 300 ? -9.256 -41.300 7.749 1.00 96.88 300 ASN A N 1
ATOM 2297 C CA . ASN A 1 300 ? -9.121 -42.361 8.752 1.00 96.88 300 ASN A CA 1
ATOM 2298 C C . ASN A 1 300 ? -9.430 -41.846 10.172 1.00 96.88 300 ASN A C 1
ATOM 2300 O O . ASN A 1 300 ? -10.186 -42.465 10.927 1.00 96.88 300 ASN A O 1
ATOM 2304 N N . LEU A 1 301 ? -8.920 -40.663 10.533 1.00 96.06 301 LEU A N 1
ATOM 2305 C CA . LEU A 1 301 ? -9.216 -40.041 11.827 1.00 96.06 301 LEU A CA 1
ATOM 2306 C C . LEU A 1 301 ? -10.709 -39.743 12.008 1.00 96.06 301 LEU A C 1
ATOM 2308 O O . LEU A 1 301 ? -11.250 -40.005 13.086 1.00 96.06 301 LEU A O 1
ATOM 2312 N N . ARG A 1 302 ? -11.389 -39.245 10.967 1.00 96.50 302 ARG A N 1
ATOM 2313 C CA . ARG A 1 302 ? -12.844 -39.013 10.995 1.00 96.50 302 ARG A CA 1
ATOM 2314 C C . ARG A 1 302 ? -13.616 -40.305 11.236 1.00 96.50 302 ARG A C 1
ATOM 2316 O O . ARG A 1 302 ? -14.541 -40.315 12.045 1.00 96.50 302 ARG A O 1
ATOM 2323 N N . GLU A 1 303 ? -13.213 -41.398 10.597 1.00 96.88 303 GLU A N 1
ATOM 2324 C CA . GLU A 1 303 ? -13.849 -42.699 10.799 1.00 96.88 303 GLU A CA 1
ATOM 2325 C C . GLU A 1 303 ? -13.651 -43.216 12.233 1.00 96.88 303 GLU A C 1
ATOM 2327 O O . GLU A 1 303 ? -14.601 -43.664 12.881 1.00 96.88 303 GLU A O 1
ATOM 2332 N N . ARG A 1 304 ? -12.435 -43.095 12.781 1.00 96.00 304 ARG A N 1
ATOM 2333 C CA . ARG A 1 304 ? -12.142 -43.469 14.175 1.00 96.00 304 ARG A CA 1
ATOM 2334 C C . ARG A 1 304 ? -12.960 -42.650 15.171 1.00 96.00 304 ARG A C 1
ATOM 2336 O O . ARG A 1 304 ? -13.466 -43.215 16.142 1.00 96.00 304 ARG A O 1
ATOM 2343 N N . LEU A 1 305 ? -13.112 -41.350 14.924 1.00 96.00 305 LEU A N 1
ATOM 2344 C CA . LEU A 1 305 ? -13.900 -40.459 15.772 1.00 96.00 305 LEU A CA 1
ATOM 2345 C C . LEU A 1 305 ? -15.394 -40.808 15.711 1.00 96.00 305 LEU A C 1
ATOM 2347 O O . LEU A 1 305 ? -16.021 -40.954 16.757 1.00 96.00 305 LEU A O 1
ATOM 2351 N N . ALA A 1 306 ? -15.937 -41.078 14.520 1.00 94.12 306 ALA A N 1
ATOM 2352 C CA . ALA A 1 306 ? -17.319 -41.533 14.357 1.00 94.12 306 ALA A CA 1
ATOM 2353 C C . ALA A 1 306 ? -17.591 -42.865 15.088 1.00 94.12 306 ALA A C 1
ATOM 2355 O O . ALA A 1 306 ? -18.610 -43.010 15.768 1.00 94.12 306 ALA A O 1
ATOM 2356 N N . ARG A 1 307 ? -16.657 -43.828 15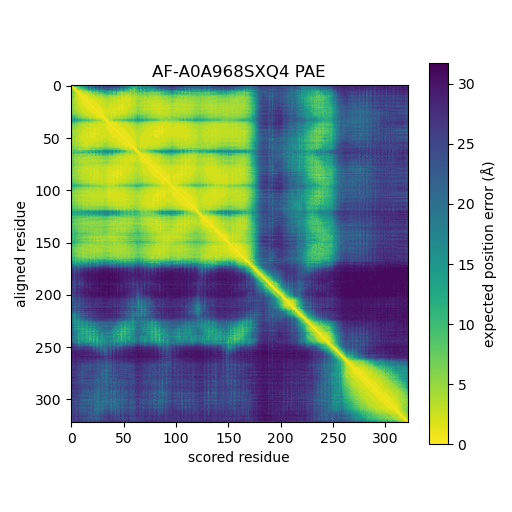.018 1.00 95.19 307 ARG A N 1
ATOM 2357 C CA . ARG A 1 307 ? -16.748 -45.097 15.766 1.00 95.19 307 ARG A CA 1
ATOM 2358 C C . ARG A 1 307 ? -16.699 -44.874 17.284 1.00 95.19 307 ARG A C 1
ATOM 2360 O O . ARG A 1 307 ? -17.472 -45.497 18.013 1.00 95.19 307 ARG A O 1
ATOM 2367 N N . ALA A 1 308 ? -15.834 -43.978 17.764 1.00 92.56 308 ALA A N 1
ATOM 2368 C CA . ALA A 1 308 ? -15.736 -43.637 19.184 1.00 92.56 308 ALA A CA 1
ATOM 2369 C C . ALA A 1 308 ? -17.011 -42.949 19.706 1.00 92.56 308 ALA A C 1
ATOM 2371 O O . ALA A 1 308 ? -17.508 -43.297 20.780 1.00 92.56 308 ALA A O 1
ATOM 2372 N N . GLU A 1 309 ? -17.594 -42.031 18.930 1.00 94.06 309 GLU A N 1
ATOM 2373 C CA . GLU A 1 309 ? -18.871 -41.397 19.268 1.00 94.06 309 GLU A CA 1
ATOM 2374 C C . GLU A 1 309 ? -20.022 -42.408 19.333 1.00 94.06 309 GLU A C 1
ATOM 2376 O O . GLU A 1 309 ? -20.836 -42.358 20.260 1.00 94.06 309 GLU A O 1
ATOM 2381 N N . ALA A 1 310 ? -20.092 -43.348 18.385 1.00 92.06 310 ALA A N 1
ATOM 2382 C CA . ALA A 1 310 ? -21.098 -44.409 18.397 1.00 92.06 310 ALA A CA 1
ATOM 2383 C C . ALA A 1 310 ? -20.957 -45.312 19.639 1.00 92.06 310 ALA A C 1
ATOM 2385 O O . ALA A 1 310 ? -21.946 -45.598 20.322 1.00 92.06 310 ALA A O 1
ATOM 2386 N N . ALA A 1 311 ? -19.727 -45.699 19.995 1.00 89.75 311 ALA A N 1
ATOM 2387 C CA . ALA A 1 311 ? -19.449 -46.481 21.201 1.00 89.75 311 ALA A CA 1
ATOM 2388 C C . ALA A 1 311 ? -19.838 -45.728 22.492 1.00 89.75 311 ALA A C 1
ATOM 2390 O O . ALA A 1 311 ? -20.452 -46.307 23.393 1.00 89.75 311 ALA A O 1
ATOM 2391 N N . SER A 1 312 ? -19.573 -44.420 22.561 1.00 88.69 312 SER A N 1
ATOM 2392 C CA . SER A 1 312 ? -19.969 -43.574 23.696 1.00 88.69 312 SER A CA 1
ATOM 2393 C C . SER A 1 312 ? -21.495 -43.498 23.866 1.00 88.69 312 SER A C 1
ATOM 2395 O O . SER A 1 312 ? -22.012 -43.726 24.965 1.00 88.69 312 SER A O 1
ATOM 2397 N N . ARG A 1 313 ? -22.252 -43.295 22.773 1.00 84.25 313 ARG A N 1
ATOM 2398 C CA . ARG A 1 313 ? -23.731 -43.254 22.810 1.00 84.25 313 ARG A CA 1
ATOM 2399 C C . ARG A 1 313 ? -24.341 -44.574 23.290 1.00 84.25 313 ARG A C 1
ATOM 2401 O O . ARG A 1 313 ? -25.275 -44.560 24.092 1.00 84.25 313 ARG A O 1
ATOM 2408 N N . THR A 1 31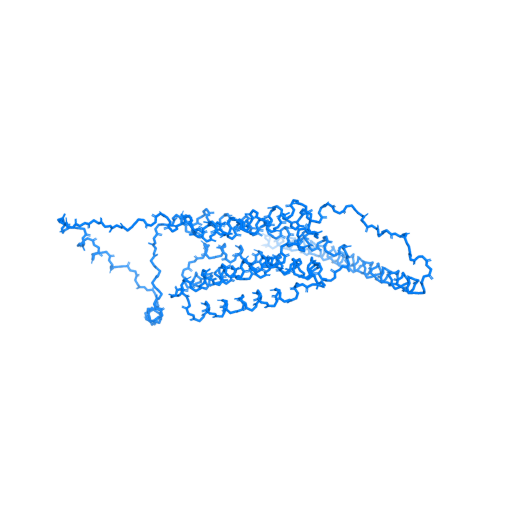4 ? -23.804 -45.712 22.843 1.00 80.50 314 THR A N 1
ATOM 2409 C CA . THR A 1 314 ? -24.290 -47.034 23.287 1.00 80.50 314 THR A CA 1
ATOM 2410 C C . THR A 1 314 ? -24.009 -47.301 24.768 1.00 80.50 314 THR A C 1
ATOM 2412 O O . THR A 1 314 ? -24.861 -47.867 25.454 1.00 80.50 314 THR A O 1
ATOM 2415 N N . THR A 1 315 ? -22.864 -46.847 25.284 1.00 78.81 315 THR A N 1
ATOM 2416 C CA . THR A 1 315 ? -22.507 -46.972 26.708 1.00 78.81 315 THR A CA 1
ATOM 2417 C C . THR A 1 315 ? -23.403 -46.089 27.582 1.00 78.81 315 THR A C 1
ATOM 2419 O O . THR A 1 315 ? -23.932 -46.553 28.590 1.00 78.81 315 THR A O 1
ATOM 2422 N N . SER A 1 316 ? -23.668 -44.850 27.152 1.00 75.44 316 SER A N 1
ATOM 2423 C CA . SER A 1 316 ? -24.588 -43.934 27.841 1.00 75.44 316 SER A CA 1
ATOM 2424 C C . SER A 1 316 ? -26.018 -44.495 27.932 1.00 75.44 316 SER A C 1
ATOM 2426 O O . SER A 1 316 ? -26.614 -44.467 29.006 1.00 75.44 316 SER A O 1
ATOM 2428 N N . CYS A 1 317 ? -26.545 -45.105 26.862 1.00 69.19 317 CYS A N 1
ATOM 2429 C CA . CYS A 1 317 ? -27.879 -45.725 26.883 1.00 69.19 317 CYS A CA 1
ATOM 2430 C C . CYS A 1 317 ? -27.994 -46.940 27.820 1.00 69.19 317 CYS A C 1
ATOM 2432 O O . CYS A 1 317 ? -29.090 -47.221 28.307 1.00 69.19 317 CYS A O 1
ATOM 2434 N N . LYS A 1 318 ? -26.899 -47.673 28.073 1.00 69.19 318 LYS A N 1
ATOM 2435 C CA . LYS A 1 318 ? -26.903 -48.795 29.028 1.00 69.19 318 LYS A CA 1
ATOM 2436 C C . LYS A 1 318 ? -26.966 -48.309 30.477 1.00 69.19 318 LYS A C 1
ATOM 2438 O O . LYS A 1 318 ? -27.738 -48.869 31.245 1.00 69.19 318 LYS A O 1
ATOM 2443 N N . ASN A 1 319 ? -26.245 -47.240 30.817 1.00 64.94 319 ASN A N 1
ATOM 2444 C CA . ASN A 1 319 ? -26.216 -46.695 32.181 1.00 64.94 319 ASN A CA 1
ATOM 2445 C C . ASN A 1 319 ? -27.516 -45.985 32.605 1.00 64.94 319 ASN A C 1
ATOM 2447 O O . ASN A 1 319 ? -27.736 -45.799 33.791 1.00 64.94 319 ASN A O 1
ATOM 2451 N N . VAL A 1 320 ? -28.378 -45.579 31.665 1.00 68.38 320 VAL A N 1
ATOM 2452 C CA . VAL A 1 320 ? -29.681 -44.950 31.978 1.00 68.38 320 VAL A CA 1
ATOM 2453 C C . VAL A 1 320 ? -30.779 -45.990 32.269 1.00 68.38 320 VAL A C 1
ATOM 2455 O O . VAL A 1 320 ? -31.822 -45.645 32.814 1.00 68.38 320 VAL A O 1
ATOM 2458 N N . LYS A 1 321 ? -30.572 -47.264 31.906 1.00 59.19 321 LYS A N 1
ATOM 2459 C CA . LYS A 1 321 ? -31.552 -48.350 32.111 1.00 59.19 321 LYS A CA 1
ATOM 2460 C C . LYS A 1 321 ? -31.291 -49.215 33.355 1.00 59.19 321 LYS A C 1
ATOM 2462 O O . LYS A 1 321 ? -32.080 -50.127 33.595 1.00 59.19 321 LYS A O 1
ATOM 2467 N N . SER A 1 322 ? -30.214 -48.959 34.102 1.00 52.38 322 SER A N 1
ATOM 2468 C CA . SER A 1 322 ? -29.892 -49.595 35.393 1.00 52.38 322 SER A CA 1
ATOM 2469 C C . SER A 1 322 ? -30.247 -48.680 36.552 1.00 52.38 322 SER A C 1
ATOM 2471 O O . SER A 1 322 ? -30.830 -49.182 37.531 1.00 52.38 322 SER A O 1
#